Protein AF-A0A9W6KLL6-F1 (afdb_monomer)

Radius of gyration: 27.51 Å; Cα contacts (8 Å, |Δi|>4): 332; chains: 1; bounding box: 85×94×68 Å

Organism: NCBI:txid53360

Sequence (287 aa):
MHHRSDAAWLVPALPARWGAPASRAAEPAPALPRDGRRTVRRHRHPARRHTSTDAPDLYRQVAARDRSTPSTAVHARGRRAATATGVADAHIERQHIMSTAFDDRPEHAPGGVDAAPPIPLWLADRPVVAGLAVPWITGRGLDGRHLFGALDPHRRLQAITEHRCQICGRPLDWRSILLLRLRDLPRRGTAEPALDPVCAAYTAAACPMIAGRMARHRSSPASLGHGISSIVDQPARLGAPAEPWFAVWLDDYTTTTDDTGGLIASYAHLRPRRIRPITWRLPPHFG

Structure (mmCIF, N/CA/C/O backbone):
data_AF-A0A9W6KLL6-F1
#
_entry.id   AF-A0A9W6KLL6-F1
#
loop_
_atom_site.group_PDB
_atom_site.id
_atom_site.type_symbol
_atom_site.label_atom_id
_atom_site.label_alt_id
_atom_site.label_comp_id
_atom_site.label_asym_id
_atom_site.label_entity_id
_atom_site.label_seq_id
_atom_site.pdbx_PDB_ins_code
_atom_site.Cartn_x
_atom_site.Cartn_y
_atom_site.Cartn_z
_atom_site.occupancy
_atom_site.B_iso_or_equiv
_atom_site.auth_seq_id
_atom_site.auth_comp_id
_atom_site.auth_asym_id
_atom_site.auth_atom_id
_atom_site.pdbx_PDB_model_num
ATOM 1 N N . MET A 1 1 ? 45.156 -23.002 -10.554 1.00 42.50 1 MET A N 1
ATOM 2 C CA . MET A 1 1 ? 44.292 -23.682 -9.564 1.00 42.50 1 MET A CA 1
ATOM 3 C C . MET A 1 1 ? 43.065 -22.814 -9.330 1.00 42.50 1 MET A C 1
ATOM 5 O O . MET A 1 1 ? 43.140 -21.843 -8.593 1.00 42.50 1 MET A O 1
ATOM 9 N N . HIS A 1 2 ? 41.975 -23.091 -10.048 1.00 33.62 2 HIS A N 1
ATOM 10 C CA . HIS A 1 2 ? 40.701 -22.386 -9.902 1.00 33.62 2 HIS A CA 1
ATOM 11 C C . HIS A 1 2 ? 39.791 -23.202 -8.985 1.00 33.62 2 HIS A C 1
ATOM 13 O O . HIS A 1 2 ? 39.340 -24.275 -9.375 1.00 33.62 2 HIS A O 1
ATOM 19 N N . HIS A 1 3 ? 39.519 -22.700 -7.782 1.00 34.44 3 HIS A N 1
ATOM 20 C CA . HIS A 1 3 ? 38.463 -23.245 -6.935 1.00 34.44 3 HIS A CA 1
ATOM 21 C C . HIS A 1 3 ? 37.133 -22.592 -7.321 1.00 34.44 3 HIS A C 1
ATOM 23 O O . HIS A 1 3 ? 36.883 -21.431 -7.006 1.00 34.44 3 HIS A O 1
ATOM 29 N N . ARG A 1 4 ? 36.294 -23.346 -8.040 1.00 36.50 4 ARG A N 1
ATOM 30 C CA . ARG A 1 4 ? 34.848 -23.110 -8.100 1.00 36.50 4 ARG A CA 1
ATOM 31 C C . ARG A 1 4 ? 34.235 -23.709 -6.838 1.00 36.50 4 ARG A C 1
ATOM 33 O O . ARG A 1 4 ? 34.422 -24.895 -6.582 1.00 36.50 4 ARG A O 1
ATOM 40 N N . SER A 1 5 ? 33.513 -22.894 -6.081 1.00 37.66 5 SER A N 1
ATOM 41 C CA . SER A 1 5 ? 32.679 -23.348 -4.971 1.00 37.66 5 SER A CA 1
ATOM 42 C C . SER A 1 5 ? 31.220 -23.186 -5.379 1.00 37.66 5 SER A C 1
ATOM 44 O O . SER A 1 5 ? 30.688 -22.077 -5.361 1.00 37.66 5 SER A O 1
ATOM 46 N N . ASP A 1 6 ? 30.595 -24.295 -5.767 1.00 35.00 6 ASP A N 1
ATOM 47 C CA . ASP A 1 6 ? 29.151 -24.397 -5.961 1.00 35.00 6 ASP A CA 1
ATOM 48 C C . ASP A 1 6 ? 28.477 -24.490 -4.586 1.00 35.00 6 ASP A C 1
ATOM 50 O O . ASP A 1 6 ? 28.497 -25.531 -3.930 1.00 35.00 6 ASP A O 1
ATOM 54 N N . ALA A 1 7 ? 27.891 -23.385 -4.124 1.00 32.78 7 ALA A N 1
ATOM 55 C CA . ALA A 1 7 ? 27.028 -23.368 -2.948 1.00 32.78 7 ALA A CA 1
ATOM 56 C C . ALA A 1 7 ? 25.563 -23.333 -3.402 1.00 32.78 7 ALA A C 1
ATOM 58 O O . ALA A 1 7 ? 25.005 -22.276 -3.706 1.00 32.78 7 ALA A O 1
ATOM 59 N N . ALA A 1 8 ? 24.943 -24.512 -3.460 1.00 33.38 8 ALA A N 1
ATOM 60 C CA . ALA A 1 8 ? 23.504 -24.665 -3.615 1.00 33.38 8 ALA A CA 1
ATOM 61 C C . ALA A 1 8 ? 22.799 -24.173 -2.338 1.00 33.38 8 ALA A C 1
ATOM 63 O O . ALA A 1 8 ? 22.862 -24.812 -1.288 1.00 33.38 8 ALA A O 1
ATOM 64 N N . TRP A 1 9 ? 22.126 -23.024 -2.417 1.00 30.33 9 TRP A N 1
ATOM 65 C CA . TRP A 1 9 ? 21.329 -22.492 -1.313 1.00 30.33 9 TRP A CA 1
ATOM 66 C C . TRP A 1 9 ? 19.913 -23.070 -1.353 1.00 30.33 9 TRP A C 1
ATOM 68 O O . TRP A 1 9 ? 19.090 -22.703 -2.190 1.00 30.33 9 TRP A O 1
ATOM 78 N N . LEU A 1 10 ? 19.631 -23.966 -0.407 1.00 28.72 10 LEU A N 1
ATOM 79 C CA . LEU A 1 10 ? 18.283 -24.402 -0.052 1.00 28.72 10 LEU A CA 1
ATOM 80 C C . LEU A 1 10 ? 17.477 -23.200 0.465 1.00 28.72 10 LEU A C 1
ATOM 82 O O . LEU A 1 10 ? 17.769 -22.640 1.522 1.00 28.72 10 LEU A O 1
ATOM 86 N N . VAL A 1 11 ? 16.440 -22.811 -0.274 1.00 32.34 11 VAL A N 1
ATOM 87 C CA . VAL A 1 11 ? 15.400 -21.896 0.211 1.00 32.34 11 VAL A CA 1
ATOM 88 C C . VAL A 1 11 ? 14.597 -22.634 1.290 1.00 32.34 11 VAL A C 1
ATOM 90 O O . VAL A 1 11 ? 14.071 -23.711 1.000 1.00 32.34 11 VAL A O 1
ATOM 93 N N . PRO A 1 12 ? 14.454 -22.113 2.523 1.00 32.41 12 PRO A N 1
ATOM 94 C CA . PRO A 1 12 ? 13.594 -22.755 3.503 1.00 32.41 12 PRO A CA 1
ATOM 95 C C . PRO A 1 12 ? 12.139 -22.625 3.047 1.00 32.41 12 PRO A C 1
ATOM 97 O O . PRO A 1 12 ? 11.597 -21.522 2.929 1.00 32.41 12 PRO A O 1
ATOM 100 N N . ALA A 1 13 ? 11.506 -23.770 2.791 1.00 32.41 13 ALA A N 1
ATOM 101 C CA . ALA A 1 13 ? 10.074 -23.866 2.575 1.00 32.41 13 ALA A CA 1
ATOM 102 C C . ALA A 1 13 ? 9.330 -23.226 3.758 1.00 32.41 13 ALA A C 1
ATOM 104 O O . ALA A 1 13 ? 9.601 -23.513 4.927 1.00 32.41 13 ALA A O 1
ATOM 105 N N . LEU A 1 14 ? 8.376 -22.345 3.453 1.00 38.16 14 LEU A N 1
ATOM 106 C CA . LEU A 1 14 ? 7.407 -21.855 4.429 1.00 38.16 14 LEU A CA 1
ATOM 107 C C . LEU A 1 14 ? 6.706 -23.061 5.081 1.00 38.16 14 LEU A C 1
ATOM 109 O O . LEU A 1 14 ? 6.276 -23.959 4.353 1.00 38.16 14 LEU A O 1
ATOM 113 N N . PRO A 1 15 ? 6.527 -23.105 6.414 1.00 34.81 15 PRO A N 1
ATOM 114 C CA . PRO A 1 15 ? 5.754 -24.173 7.023 1.00 34.81 15 PRO A CA 1
ATOM 115 C C . PRO A 1 15 ? 4.290 -24.056 6.583 1.00 34.81 15 PRO A C 1
ATOM 117 O O . PRO A 1 15 ? 3.545 -23.180 7.027 1.00 34.81 15 PRO A O 1
ATOM 120 N N . ALA A 1 16 ? 3.877 -24.971 5.710 1.00 44.00 16 ALA A N 1
ATOM 121 C CA . ALA A 1 16 ? 2.486 -25.255 5.414 1.00 44.00 16 ALA A CA 1
ATOM 122 C C . ALA A 1 16 ? 1.845 -25.919 6.641 1.00 44.00 16 ALA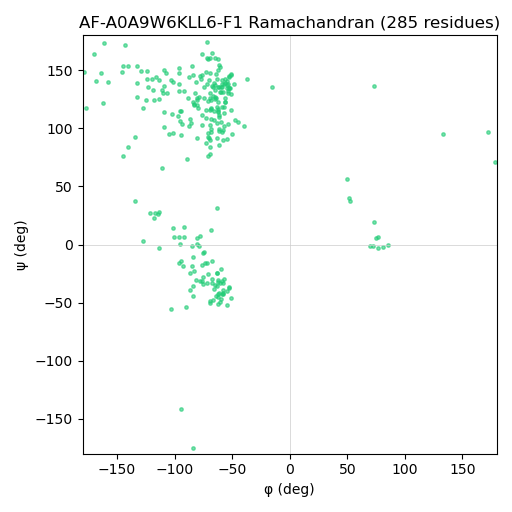 A C 1
ATOM 124 O O . ALA A 1 16 ? 1.876 -27.136 6.781 1.00 44.00 16 ALA A O 1
ATOM 125 N N . ARG A 1 17 ? 1.277 -25.126 7.556 1.00 34.12 17 ARG A N 1
ATOM 126 C CA . ARG A 1 17 ? 0.320 -25.615 8.563 1.00 34.12 17 ARG A CA 1
ATOM 127 C C . ARG A 1 17 ? -0.750 -24.567 8.857 1.00 34.12 17 ARG A C 1
ATOM 129 O O . ARG A 1 17 ? -0.750 -23.929 9.902 1.00 34.12 17 ARG A O 1
ATOM 136 N N . TRP A 1 18 ? -1.700 -24.436 7.937 1.00 38.94 18 TRP A N 1
ATOM 137 C CA . TRP A 1 18 ? -3.091 -24.214 8.325 1.00 38.94 18 TRP A CA 1
ATOM 138 C C . TRP A 1 18 ? -3.729 -25.599 8.353 1.00 38.94 18 TRP A C 1
ATOM 140 O O . TRP A 1 18 ? -4.080 -26.149 7.314 1.00 38.94 18 TRP A O 1
ATOM 150 N N . GLY A 1 19 ? -3.743 -26.217 9.534 1.00 33.78 19 GLY A N 1
ATOM 151 C CA . GLY A 1 19 ? -4.408 -27.498 9.725 1.00 33.78 19 GLY A CA 1
ATOM 152 C C . GLY A 1 19 ? -5.898 -27.336 9.457 1.00 33.78 19 GLY A C 1
ATOM 153 O O . GLY A 1 19 ? -6.554 -26.510 10.092 1.00 33.78 19 GLY A O 1
ATOM 154 N N . ALA A 1 20 ? -6.421 -28.123 8.520 1.00 39.94 20 ALA A N 1
ATOM 155 C CA . ALA A 1 20 ? -7.843 -28.412 8.474 1.00 39.94 20 ALA A CA 1
ATOM 156 C C . ALA A 1 20 ? -8.260 -29.020 9.830 1.00 39.94 20 ALA A C 1
ATOM 158 O O . ALA A 1 20 ? -7.499 -29.818 10.389 1.00 39.94 20 ALA A O 1
ATOM 159 N N . PRO A 1 21 ? -9.424 -28.657 10.395 1.00 45.59 21 PRO A N 1
ATOM 160 C CA . PRO A 1 21 ? -9.926 -29.342 11.576 1.00 45.59 21 PRO A CA 1
ATOM 161 C C . PRO A 1 21 ? -10.148 -30.819 11.239 1.00 45.59 21 PRO A C 1
ATOM 163 O O . PRO A 1 21 ? -10.748 -31.151 10.218 1.00 45.59 21 PRO A O 1
ATOM 166 N N . ALA A 1 22 ? -9.636 -31.698 12.100 1.00 38.78 22 ALA A N 1
ATOM 167 C CA . ALA A 1 22 ? -9.854 -33.130 12.010 1.00 38.78 22 ALA A CA 1
ATOM 168 C C . ALA A 1 22 ? -11.360 -33.430 12.002 1.00 38.78 22 ALA A C 1
ATOM 170 O O . ALA A 1 22 ? -12.094 -33.010 12.900 1.00 38.78 22 ALA A O 1
ATOM 171 N N . SER A 1 23 ? -11.801 -34.175 10.993 1.00 44.00 23 SER A N 1
ATOM 172 C CA . SER A 1 23 ? -13.132 -34.765 10.918 1.00 44.00 23 SER A CA 1
ATOM 173 C C . SER A 1 23 ? -13.303 -35.732 12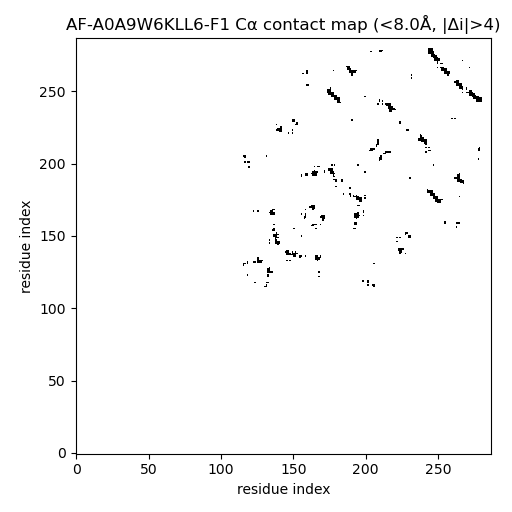.091 1.00 44.00 23 SER A C 1
ATOM 175 O O . SER A 1 23 ? -12.807 -36.856 12.056 1.00 44.00 23 SER A O 1
ATOM 177 N N . ARG A 1 24 ? -13.976 -35.299 13.163 1.00 46.69 24 ARG A N 1
ATOM 178 C CA . ARG A 1 24 ? -14.503 -36.231 14.164 1.00 46.69 24 ARG A CA 1
ATOM 179 C C . ARG A 1 24 ? -15.646 -37.007 13.521 1.00 46.69 24 ARG A C 1
ATOM 181 O O . ARG A 1 24 ? -16.576 -36.404 12.988 1.00 46.69 24 ARG A O 1
ATOM 188 N N . ALA A 1 25 ? -15.550 -38.332 13.574 1.00 44.59 25 ALA A N 1
ATOM 189 C CA . ALA A 1 25 ? -16.667 -39.221 13.306 1.00 44.59 25 ALA A CA 1
ATOM 190 C C . ALA A 1 25 ? -17.860 -38.806 14.179 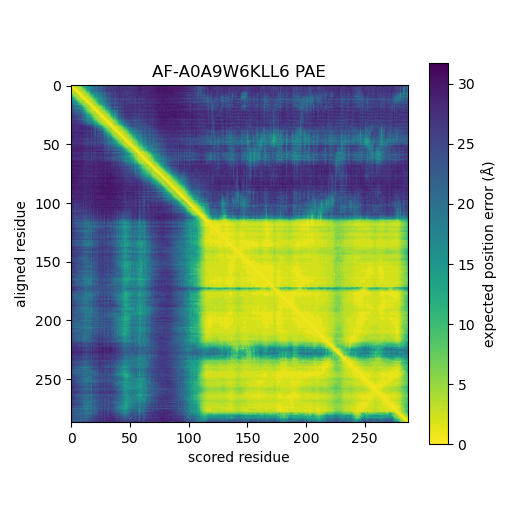1.00 44.59 25 ALA A C 1
ATOM 192 O O . ALA A 1 25 ? -17.698 -38.498 15.361 1.00 44.59 25 ALA A O 1
ATOM 193 N N . ALA A 1 26 ? -19.035 -38.744 13.559 1.00 44.00 26 ALA A N 1
ATOM 194 C CA . ALA A 1 26 ? -20.280 -38.400 14.216 1.00 44.00 26 ALA A CA 1
ATOM 195 C C . ALA A 1 26 ? -20.647 -39.487 15.237 1.00 44.00 26 ALA A C 1
ATOM 197 O O . ALA A 1 26 ? -20.941 -40.621 14.862 1.00 44.00 26 ALA A O 1
ATOM 198 N N . GLU A 1 27 ? -20.648 -39.130 16.520 1.00 54.62 27 GLU A N 1
ATOM 199 C CA . GLU A 1 27 ? -21.441 -39.847 17.516 1.00 54.62 27 GLU A CA 1
ATOM 200 C C . GLU A 1 27 ? -22.935 -39.647 17.203 1.00 54.62 27 GLU A C 1
ATOM 202 O O . GLU A 1 27 ? -23.342 -38.533 16.843 1.00 54.62 27 GLU A O 1
ATOM 207 N N . PRO A 1 28 ? -23.773 -40.691 17.326 1.00 55.03 28 PRO A N 1
ATOM 208 C CA . PRO A 1 28 ? -25.213 -40.545 17.185 1.00 55.03 28 PRO A CA 1
ATOM 209 C C . PRO A 1 28 ? -25.758 -39.642 18.298 1.00 55.03 28 PRO A C 1
ATOM 211 O O . PRO A 1 28 ? -25.527 -39.865 19.486 1.00 55.03 28 PRO A O 1
ATOM 214 N N . ALA A 1 29 ? -26.477 -38.597 17.891 1.00 48.59 29 ALA A N 1
ATOM 215 C CA . ALA A 1 29 ? -27.054 -37.609 18.790 1.00 48.59 29 ALA A CA 1
ATOM 216 C C . ALA A 1 29 ? -28.085 -38.243 19.747 1.00 48.59 29 ALA A C 1
ATOM 218 O O . ALA A 1 29 ? -28.954 -38.991 19.287 1.00 48.59 29 ALA A O 1
ATOM 219 N N . PRO A 1 30 ? -28.071 -37.909 21.051 1.00 57.50 30 PRO A N 1
ATOM 220 C CA . PRO A 1 30 ? -29.184 -38.230 21.931 1.00 57.50 30 PRO A CA 1
ATOM 221 C C . PRO A 1 30 ? -30.418 -37.419 21.517 1.00 57.50 30 PRO A C 1
ATOM 223 O O . PRO A 1 30 ? -30.335 -36.221 21.230 1.00 57.50 30 PRO A O 1
ATOM 226 N N . ALA A 1 31 ? -31.571 -38.088 21.478 1.00 55.03 31 ALA A N 1
ATOM 227 C CA . ALA A 1 31 ? -32.854 -37.481 21.158 1.00 55.03 31 ALA A CA 1
ATOM 228 C C . ALA A 1 31 ? -33.156 -36.315 22.115 1.00 55.03 31 ALA A C 1
ATOM 230 O O . ALA A 1 31 ? -33.269 -36.504 23.327 1.00 55.03 31 ALA A O 1
ATOM 231 N N . LEU A 1 32 ? -33.282 -35.105 21.563 1.00 52.69 32 LEU A N 1
ATOM 232 C CA . LEU A 1 32 ? -33.697 -33.924 22.314 1.00 52.69 32 LEU A CA 1
ATOM 233 C C . LEU A 1 32 ? -35.230 -33.841 22.403 1.00 52.69 32 LEU A C 1
ATOM 235 O O . LEU A 1 32 ? -35.920 -34.178 21.434 1.00 52.69 32 LEU A O 1
ATOM 239 N N . PRO A 1 33 ? -35.775 -33.338 23.526 1.00 52.81 33 PRO A N 1
ATOM 240 C CA . PRO A 1 33 ? -37.201 -33.105 23.672 1.00 52.81 33 PRO A CA 1
ATOM 241 C C . PRO A 1 33 ? -37.665 -31.979 22.744 1.00 52.81 33 PRO A C 1
ATOM 243 O O . PRO A 1 33 ? -37.046 -30.917 22.651 1.00 52.81 33 PRO A O 1
ATOM 246 N N . ARG A 1 34 ? -38.804 -32.208 22.087 1.00 56.41 34 ARG A N 1
ATOM 247 C CA . ARG A 1 34 ? -39.606 -31.161 21.453 1.00 56.41 34 ARG A CA 1
ATOM 248 C C . ARG A 1 34 ? -40.271 -30.333 22.548 1.00 56.41 34 ARG A C 1
ATOM 250 O O . ARG A 1 34 ? -41.312 -30.747 23.030 1.00 56.41 34 ARG A O 1
ATOM 257 N N . ASP A 1 35 ? -39.676 -29.211 22.931 1.00 57.03 35 ASP A N 1
ATOM 258 C CA . ASP A 1 35 ? -40.361 -27.914 23.021 1.00 57.03 35 ASP A CA 1
ATOM 259 C C . ASP A 1 35 ? -39.375 -26.823 23.460 1.00 57.03 35 ASP A C 1
ATOM 261 O O . ASP A 1 35 ? -38.448 -27.078 24.227 1.00 57.03 35 ASP A O 1
ATOM 265 N N . GLY A 1 36 ? -39.585 -25.592 22.996 1.00 42.28 36 GLY A N 1
ATOM 266 C CA . GLY A 1 36 ? -38.856 -24.427 23.502 1.00 42.28 36 GLY A CA 1
ATOM 267 C C . GLY A 1 36 ? -38.298 -23.516 22.417 1.00 42.28 36 GLY A C 1
ATOM 268 O O . GLY A 1 36 ? -37.182 -23.688 21.924 1.00 42.28 36 GLY A O 1
ATOM 269 N N . ARG A 1 37 ? -39.072 -22.474 22.097 1.00 54.84 37 ARG A N 1
ATOM 270 C CA . ARG A 1 37 ? -38.664 -21.299 21.315 1.00 54.84 37 ARG A CA 1
ATOM 271 C C . ARG A 1 37 ? -37.297 -20.774 21.773 1.00 54.84 37 ARG A C 1
ATOM 273 O O . ARG A 1 37 ? -37.186 -20.097 22.792 1.00 54.84 37 ARG A O 1
ATOM 280 N N . ARG A 1 38 ? -36.257 -21.020 20.975 1.00 42.06 38 ARG A N 1
ATOM 281 C CA . ARG A 1 38 ? -34.934 -20.412 21.152 1.00 42.06 38 ARG A CA 1
ATOM 282 C C . ARG A 1 38 ? -34.901 -19.080 20.408 1.00 42.06 38 ARG A C 1
ATOM 284 O O . ARG A 1 38 ? -34.758 -19.030 19.190 1.00 42.06 38 ARG A O 1
ATOM 291 N N . THR A 1 39 ? -35.032 -17.982 21.144 1.00 48.31 39 THR A N 1
ATOM 292 C CA . THR A 1 39 ? -34.729 -16.641 20.638 1.00 48.31 39 THR A CA 1
ATOM 293 C C . THR A 1 39 ? -33.254 -16.580 20.244 1.00 48.31 39 THR A C 1
ATOM 295 O O . THR A 1 39 ? -32.371 -16.629 21.102 1.00 48.31 39 THR A O 1
ATOM 298 N N . VAL A 1 40 ? -32.976 -16.477 18.944 1.00 40.44 40 VAL A N 1
ATOM 299 C CA . VAL A 1 40 ? -31.630 -16.221 18.421 1.00 40.44 40 VAL A CA 1
ATOM 300 C C . VAL A 1 40 ? -31.241 -14.796 18.810 1.00 40.44 40 VAL A C 1
ATOM 302 O O . VAL A 1 40 ? -31.609 -13.820 18.156 1.00 40.44 40 VAL A O 1
ATOM 305 N N . ARG A 1 41 ? -30.498 -14.667 19.911 1.00 42.75 41 ARG A N 1
ATOM 306 C CA . ARG A 1 41 ? -29.867 -13.413 20.321 1.00 42.75 41 ARG A CA 1
ATOM 307 C C . ARG A 1 41 ? -28.722 -13.143 19.341 1.00 42.75 41 ARG A C 1
ATOM 309 O O . ARG A 1 41 ? -27.613 -13.639 19.508 1.00 42.75 41 ARG A O 1
ATOM 316 N N . ARG A 1 42 ? -29.003 -12.391 18.271 1.00 38.06 42 ARG A N 1
ATOM 317 C CA . ARG A 1 42 ? -27.958 -11.815 17.416 1.00 38.06 42 ARG A CA 1
ATOM 318 C C . ARG A 1 42 ? -27.067 -10.958 18.313 1.00 38.06 42 ARG A C 1
ATOM 320 O O . ARG A 1 42 ? -27.523 -9.935 18.824 1.00 38.06 42 ARG A O 1
ATOM 327 N N . HIS A 1 43 ? -25.817 -11.367 18.507 1.00 32.72 43 HIS A N 1
ATOM 328 C CA . HIS A 1 43 ? -24.791 -10.495 19.063 1.00 32.72 43 HIS A CA 1
ATOM 329 C C . HIS A 1 43 ? -24.586 -9.341 18.075 1.00 32.72 43 HIS A C 1
ATOM 331 O O . HIS A 1 43 ? -23.828 -9.442 17.115 1.00 32.72 43 HIS A O 1
ATOM 337 N N . ARG A 1 44 ? -25.329 -8.245 18.274 1.00 36.72 44 ARG A N 1
ATOM 338 C CA . ARG A 1 44 ? -24.986 -6.945 17.703 1.00 36.72 44 ARG A CA 1
ATOM 339 C C . ARG A 1 44 ? -23.625 -6.585 18.286 1.00 36.72 44 ARG A C 1
ATOM 341 O O . ARG A 1 44 ? -23.525 -6.325 19.483 1.00 36.72 44 ARG A O 1
ATOM 348 N N . HIS A 1 45 ? -22.587 -6.604 17.453 1.00 40.47 45 HIS A N 1
ATOM 349 C CA . HIS A 1 45 ? -21.348 -5.918 17.790 1.00 40.47 45 HIS A CA 1
ATOM 350 C C . HIS A 1 45 ? -21.706 -4.466 18.134 1.00 40.47 45 HIS A C 1
ATOM 352 O O . HIS A 1 45 ? -22.490 -3.857 17.397 1.00 40.47 45 HIS A O 1
ATOM 358 N N . PRO A 1 46 ? -21.204 -3.914 19.252 1.00 38.31 46 PRO A N 1
ATOM 359 C CA . PRO A 1 46 ? -21.418 -2.512 19.545 1.00 38.31 46 PRO A CA 1
ATOM 360 C C . PRO A 1 46 ? -20.829 -1.725 18.380 1.00 38.31 46 PRO A C 1
ATOM 362 O O . PRO A 1 46 ? -19.639 -1.845 18.088 1.00 38.31 46 PRO A O 1
ATOM 365 N N . ALA A 1 47 ? -21.679 -0.967 17.687 1.00 38.75 47 ALA A N 1
ATOM 366 C CA . ALA A 1 47 ? -21.235 0.042 16.748 1.00 38.75 47 ALA A CA 1
ATOM 367 C C . ALA A 1 47 ? -20.265 0.944 17.516 1.00 38.75 47 ALA A C 1
ATOM 369 O O . ALA A 1 47 ? -20.685 1.726 18.374 1.00 38.75 47 ALA A O 1
ATOM 370 N N . ARG A 1 48 ? -18.959 0.777 17.281 1.00 47.06 48 ARG A N 1
ATOM 371 C CA . ARG A 1 48 ? -17.972 1.738 17.752 1.00 47.06 48 ARG A CA 1
ATOM 372 C C . ARG A 1 48 ? -18.315 3.028 17.031 1.00 47.06 48 ARG A C 1
ATOM 374 O O . ARG A 1 48 ? -18.111 3.152 15.828 1.00 47.06 48 ARG A O 1
ATOM 381 N N . ARG A 1 49 ? -18.916 3.961 17.769 1.00 37.66 49 ARG A N 1
ATOM 382 C CA . ARG A 1 49 ? -19.002 5.354 17.355 1.00 37.66 49 ARG A CA 1
ATOM 383 C C . ARG A 1 49 ? -17.559 5.820 17.262 1.00 37.66 49 ARG A C 1
ATOM 385 O O . ARG A 1 49 ? -16.942 6.120 18.279 1.00 37.66 49 ARG A O 1
ATOM 392 N N . HIS A 1 50 ? -17.010 5.807 16.055 1.00 42.31 50 HIS A N 1
ATOM 393 C CA . HIS A 1 50 ? -15.892 6.671 15.747 1.00 42.31 50 HIS A CA 1
ATOM 394 C C . HIS A 1 50 ? -16.430 8.078 15.982 1.00 42.31 50 HIS A C 1
ATOM 396 O O . HIS A 1 50 ? -17.295 8.554 15.247 1.00 42.31 50 HIS A O 1
ATOM 402 N N . THR A 1 51 ? -16.021 8.694 17.087 1.00 36.72 51 THR A N 1
ATOM 403 C CA . THR A 1 51 ? -16.088 10.141 17.213 1.00 36.72 51 THR A CA 1
ATOM 404 C C . THR A 1 51 ? -15.237 10.661 16.069 1.00 36.72 51 THR A C 1
ATOM 406 O O . THR A 1 51 ? -14.012 10.619 16.133 1.00 36.72 51 THR A O 1
ATOM 409 N N . SER A 1 52 ? -15.911 11.013 14.978 1.00 37.59 52 SER A N 1
ATOM 410 C CA . SER A 1 52 ? -15.393 11.867 13.926 1.00 37.59 52 SER A CA 1
ATOM 411 C C . SER A 1 52 ? -14.935 13.144 14.615 1.00 37.59 52 SER A C 1
ATOM 413 O O . SER A 1 52 ? -15.736 14.043 14.846 1.00 37.59 52 SER A O 1
ATOM 415 N N . THR A 1 53 ? -13.675 13.190 15.030 1.00 39.25 53 THR A N 1
ATOM 416 C CA . THR A 1 53 ? -12.981 14.450 15.241 1.00 39.25 53 THR A CA 1
ATOM 417 C C . THR A 1 53 ? -13.072 15.178 13.913 1.00 39.25 53 THR A C 1
ATOM 419 O O . THR A 1 53 ? -12.701 14.597 12.893 1.00 39.25 53 THR A O 1
ATOM 422 N N . ASP A 1 54 ? -13.642 16.381 13.932 1.00 37.81 54 ASP A N 1
ATOM 423 C CA . ASP A 1 54 ? -13.816 17.253 12.777 1.00 37.81 54 ASP A CA 1
ATOM 424 C C . ASP A 1 54 ? -12.584 17.199 11.871 1.00 37.81 54 ASP A C 1
ATOM 426 O O . ASP A 1 54 ? -11.536 17.777 12.164 1.00 37.81 54 ASP A O 1
ATOM 430 N N . ALA A 1 55 ? -12.701 16.454 10.772 1.00 35.50 55 ALA A N 1
ATOM 431 C CA . ALA A 1 55 ? -11.760 16.561 9.681 1.00 35.50 55 ALA A CA 1
ATOM 432 C C . ALA A 1 55 ? -12.030 17.938 9.064 1.00 35.50 55 ALA A C 1
ATOM 434 O O . ALA A 1 55 ? -13.149 18.165 8.593 1.00 35.50 55 ALA A O 1
ATOM 435 N N . PRO A 1 56 ? -11.075 18.883 9.099 1.00 40.03 56 PRO A N 1
ATOM 436 C CA . PRO A 1 56 ? -11.301 20.193 8.518 1.00 40.03 56 PRO A CA 1
ATOM 437 C C . PRO A 1 56 ? -11.675 20.033 7.041 1.00 40.03 56 PRO A C 1
ATOM 439 O O . PRO A 1 56 ? -11.071 19.239 6.316 1.00 40.03 56 PRO A O 1
ATOM 442 N N . ASP A 1 57 ? -12.668 20.816 6.615 1.00 44.00 57 ASP A N 1
ATOM 443 C CA . ASP A 1 57 ? -13.279 20.922 5.278 1.00 44.00 57 ASP A CA 1
ATOM 444 C C . ASP A 1 57 ? -12.288 21.423 4.191 1.00 44.00 57 ASP A C 1
ATOM 446 O O . ASP A 1 57 ? -12.634 22.125 3.241 1.00 44.00 57 ASP A O 1
ATOM 450 N N . LEU A 1 58 ? -11.003 21.090 4.335 1.00 41.22 58 LEU A N 1
ATOM 451 C CA . LEU A 1 58 ? -9.898 21.518 3.483 1.00 41.22 58 LEU A CA 1
ATOM 452 C C . LEU A 1 58 ? -9.944 20.855 2.103 1.00 41.22 58 LEU A C 1
ATOM 454 O O . LEU A 1 58 ? -9.459 21.438 1.137 1.00 41.22 58 LEU A O 1
ATOM 458 N N . TYR A 1 59 ? -10.563 19.678 1.960 1.00 39.22 59 TYR A N 1
ATOM 459 C CA . TYR A 1 59 ? -10.537 18.955 0.683 1.00 39.22 59 TYR A CA 1
ATOM 460 C C . TYR A 1 59 ? -11.645 19.363 -0.300 1.00 39.22 59 TYR A C 1
ATOM 462 O O . TYR A 1 59 ? -11.446 19.279 -1.512 1.00 39.22 59 TYR A O 1
ATOM 470 N N . ARG A 1 60 ? -12.776 19.905 0.178 1.00 43.16 60 ARG A N 1
ATOM 471 C CA . ARG A 1 60 ? -13.790 20.510 -0.708 1.00 43.16 60 ARG A CA 1
ATOM 472 C C . ARG A 1 60 ? -13.269 21.784 -1.381 1.00 43.16 60 ARG A C 1
ATOM 474 O O . ARG A 1 60 ? -13.648 22.076 -2.512 1.00 43.16 60 ARG A O 1
ATOM 481 N N . GLN A 1 61 ? -12.357 22.508 -0.726 1.00 40.44 61 GLN A N 1
ATOM 482 C CA . GLN A 1 61 ? -11.771 23.744 -1.257 1.00 40.44 61 GLN A CA 1
ATOM 483 C C . GLN A 1 61 ? -10.735 23.512 -2.367 1.00 40.44 61 GLN A C 1
ATOM 485 O O . GLN A 1 61 ? -10.603 24.361 -3.247 1.00 40.44 61 GLN A O 1
ATOM 490 N N . VAL A 1 62 ? -10.041 22.368 -2.388 1.00 42.44 62 VAL A N 1
ATOM 491 C CA . VAL A 1 62 ? -9.069 22.064 -3.457 1.00 42.44 62 VAL A CA 1
ATOM 492 C C . VAL A 1 62 ? -9.778 21.753 -4.781 1.00 42.44 62 VAL A C 1
ATOM 494 O O . VAL A 1 62 ? -9.304 22.168 -5.831 1.00 42.44 62 VAL A O 1
ATOM 497 N N . ALA A 1 63 ? -10.964 21.135 -4.745 1.00 41.12 63 ALA A N 1
ATOM 498 C CA . ALA A 1 63 ? -11.775 20.903 -5.946 1.00 41.12 63 ALA A CA 1
ATOM 499 C C . ALA A 1 63 ? -12.519 22.162 -6.453 1.00 41.12 63 ALA A C 1
ATOM 501 O O . ALA A 1 63 ? -12.957 22.195 -7.601 1.00 41.12 63 ALA A O 1
ATOM 502 N N . ALA A 1 64 ? -12.674 23.198 -5.618 1.00 37.34 64 ALA A N 1
ATOM 503 C CA . ALA A 1 64 ? -13.419 24.415 -5.956 1.00 37.34 64 ALA A CA 1
ATOM 504 C C . ALA A 1 64 ? -12.543 25.579 -6.464 1.00 37.34 64 ALA A C 1
ATOM 506 O O . ALA A 1 64 ? -13.070 26.516 -7.060 1.00 37.34 64 ALA A O 1
ATOM 507 N N . ARG A 1 65 ? -11.217 25.539 -6.265 1.00 41.72 65 ARG A N 1
ATOM 508 C CA . ARG A 1 65 ? -10.301 26.631 -6.658 1.00 41.72 65 ARG A CA 1
ATOM 509 C C . ARG A 1 65 ? -9.942 26.684 -8.148 1.00 41.72 65 ARG A C 1
ATOM 511 O O . ARG A 1 65 ? -9.276 27.625 -8.560 1.00 41.72 65 ARG A O 1
ATOM 518 N N . ASP A 1 66 ? -10.445 25.755 -8.958 1.00 41.03 66 ASP A N 1
ATOM 519 C CA . ASP A 1 66 ? -10.170 25.683 -10.402 1.00 41.03 66 ASP A CA 1
ATOM 520 C C . ASP A 1 66 ? -11.200 26.444 -11.275 1.00 41.03 66 ASP A C 1
ATOM 522 O O . ASP A 1 66 ? -11.292 26.235 -12.481 1.00 41.03 66 ASP A O 1
ATOM 526 N N . ARG A 1 67 ? -12.035 27.323 -10.686 1.00 47.44 67 ARG A N 1
ATOM 527 C CA . ARG A 1 67 ? -13.061 28.104 -11.423 1.00 47.44 67 ARG A CA 1
ATOM 528 C C . ARG A 1 67 ? -13.134 29.592 -11.078 1.00 47.44 67 ARG A C 1
ATOM 530 O O . ARG A 1 67 ? -14.218 30.172 -11.060 1.00 47.44 67 ARG A O 1
ATOM 537 N N . SER A 1 68 ? -12.006 30.244 -10.835 1.00 37.41 68 SER A N 1
ATOM 538 C CA . SER A 1 68 ? -12.012 31.697 -10.618 1.00 37.41 68 SER A CA 1
ATOM 539 C C . SER A 1 68 ? -10.824 32.385 -11.280 1.00 37.41 68 SER A C 1
ATOM 541 O O . SER A 1 68 ? -9.822 32.682 -10.641 1.00 37.41 68 SER A O 1
ATOM 543 N N . THR A 1 69 ? -10.971 32.677 -12.573 1.00 46.50 69 THR A N 1
ATOM 544 C CA . THR A 1 69 ? -10.290 33.789 -13.251 1.00 46.50 69 THR A CA 1
ATOM 545 C C . THR A 1 69 ? -11.027 35.098 -12.963 1.00 46.50 69 THR A C 1
ATOM 547 O O . THR A 1 69 ? -12.217 35.185 -13.280 1.00 46.50 69 THR A O 1
ATOM 550 N N . PRO A 1 70 ? -10.363 36.151 -12.460 1.00 44.88 70 PRO A N 1
ATOM 551 C CA . PRO A 1 70 ? -10.873 37.506 -12.568 1.00 44.88 70 PRO A CA 1
ATOM 552 C C . PRO A 1 70 ? -10.492 38.093 -13.931 1.00 44.88 70 PRO A C 1
ATOM 554 O O . PRO A 1 70 ? -9.322 38.190 -14.293 1.00 44.88 70 PRO A O 1
ATOM 557 N N . SER A 1 71 ? -11.524 38.500 -14.661 1.00 44.59 71 SER A N 1
ATOM 558 C CA . SER A 1 71 ? -11.473 39.377 -15.826 1.00 44.59 71 SER A CA 1
ATOM 559 C C . SER A 1 71 ? -10.931 40.754 -15.431 1.00 44.59 71 SER A C 1
ATOM 561 O O . SER A 1 71 ? -11.606 41.495 -14.715 1.00 44.59 71 SER A O 1
ATOM 563 N N . THR A 1 72 ? -9.760 41.140 -15.936 1.00 40.47 72 THR A N 1
ATOM 564 C CA . THR A 1 72 ? -9.319 42.540 -15.964 1.00 40.47 72 THR A CA 1
ATOM 565 C C . THR A 1 72 ? -9.653 43.160 -17.316 1.00 40.47 72 THR A C 1
ATOM 567 O O . THR A 1 72 ? -9.013 42.900 -18.332 1.00 40.47 72 THR A O 1
ATOM 570 N N . ALA A 1 73 ? -10.674 44.017 -17.310 1.00 42.25 73 ALA A N 1
ATOM 571 C CA . ALA A 1 73 ? -10.929 44.976 -18.370 1.00 42.25 73 ALA A CA 1
ATOM 572 C C . ALA A 1 73 ? -10.013 46.195 -18.173 1.00 42.25 73 ALA A C 1
ATOM 574 O O . ALA A 1 73 ? -10.100 46.882 -17.157 1.00 42.25 73 ALA A O 1
ATOM 575 N N . VAL A 1 74 ? -9.167 46.484 -19.162 1.00 46.16 74 VAL A N 1
ATOM 576 C CA . VAL A 1 74 ? -8.532 47.795 -19.347 1.00 46.16 74 VAL A CA 1
ATOM 577 C C . VAL A 1 74 ? -8.810 48.228 -20.782 1.00 46.16 74 VAL A C 1
ATOM 579 O O . VAL A 1 74 ? -8.425 47.559 -21.739 1.00 46.16 74 VAL A O 1
ATOM 582 N N . HIS A 1 75 ? -9.526 49.340 -20.924 1.00 42.12 75 HIS A N 1
ATOM 583 C CA . HIS A 1 75 ? -9.812 49.982 -22.200 1.00 42.12 75 HIS A CA 1
ATOM 584 C C . HIS A 1 75 ? -8.701 50.963 -22.605 1.00 42.12 75 HIS A C 1
ATOM 586 O O . HIS A 1 75 ? -8.254 51.751 -21.778 1.00 42.12 75 HIS A O 1
ATOM 592 N N . ALA A 1 76 ? -8.457 51.003 -23.927 1.00 38.91 76 ALA A N 1
ATOM 593 C CA . ALA A 1 76 ? -7.990 52.136 -24.751 1.00 38.91 76 ALA A CA 1
ATOM 594 C C . ALA A 1 76 ? -6.509 52.558 -24.598 1.00 38.91 76 ALA A C 1
ATOM 596 O O . ALA A 1 76 ? -6.013 52.711 -23.499 1.00 38.91 76 ALA A O 1
ATOM 597 N N . ARG A 1 77 ? -5.720 52.855 -25.642 1.00 40.50 77 ARG A N 1
ATOM 598 C CA . ARG A 1 77 ? -5.919 53.151 -27.078 1.00 40.50 77 ARG A CA 1
ATOM 599 C C . ARG A 1 77 ? -4.546 53.013 -27.760 1.00 40.50 77 ARG A C 1
ATOM 601 O O . ARG A 1 77 ? -3.550 53.434 -27.185 1.00 40.50 77 ARG A O 1
ATOM 608 N N . GLY A 1 78 ? -4.503 52.581 -29.020 1.00 35.09 78 GLY A N 1
ATOM 609 C CA . GLY A 1 78 ? -3.300 52.725 -29.849 1.00 35.09 78 GLY A CA 1
ATOM 610 C C . GLY A 1 78 ? -3.408 52.007 -31.189 1.00 35.09 78 GLY A C 1
ATOM 611 O O . GLY A 1 78 ? -3.192 50.808 -31.267 1.00 35.09 78 GLY A O 1
ATOM 612 N N . ARG A 1 79 ? -3.775 52.742 -32.244 1.00 46.50 79 ARG A N 1
ATOM 613 C CA . ARG A 1 79 ? -3.833 52.248 -33.629 1.00 46.50 79 ARG A CA 1
ATOM 614 C C . ARG A 1 79 ? -2.418 52.011 -34.166 1.00 46.50 79 ARG A C 1
ATOM 616 O O . ARG A 1 79 ? -1.581 52.894 -34.006 1.00 46.50 79 ARG A O 1
ATOM 623 N N . ARG A 1 80 ? -2.229 50.947 -34.952 1.00 41.91 80 ARG A N 1
ATOM 624 C CA . ARG A 1 80 ? -1.680 50.999 -36.323 1.00 41.91 80 ARG A CA 1
ATOM 625 C C . ARG A 1 80 ? -1.873 49.651 -37.020 1.00 41.91 80 ARG A C 1
ATOM 627 O O . ARG A 1 80 ? -1.779 48.599 -36.404 1.00 41.91 80 ARG A O 1
ATOM 634 N N . ALA A 1 81 ? -2.212 49.749 -38.299 1.00 46.47 81 ALA A N 1
ATOM 635 C CA . ALA A 1 81 ? -2.470 48.658 -39.219 1.00 46.47 81 ALA A CA 1
ATOM 636 C C . ALA A 1 81 ? -1.167 48.022 -39.721 1.00 46.47 81 ALA A C 1
ATOM 638 O O . ALA A 1 81 ? -0.213 48.747 -39.992 1.00 46.47 81 ALA A O 1
ATOM 639 N N . ALA A 1 82 ? -1.184 46.705 -39.929 1.00 39.44 82 ALA A N 1
ATOM 640 C CA . ALA A 1 82 ? -0.476 46.042 -41.021 1.00 39.44 82 ALA A CA 1
ATOM 641 C C . ALA A 1 82 ? -1.055 44.632 -41.226 1.00 39.44 82 ALA A C 1
ATOM 643 O O . ALA A 1 82 ? -1.110 43.807 -40.320 1.00 39.44 82 ALA A O 1
ATOM 644 N N . THR A 1 83 ? -1.521 44.422 -42.447 1.00 44.09 83 THR A N 1
ATOM 645 C CA . THR A 1 83 ? -1.844 43.171 -43.134 1.00 44.09 83 THR A CA 1
ATOM 646 C C . THR A 1 83 ? -0.739 42.117 -43.042 1.00 44.09 83 THR A C 1
ATOM 648 O O . THR A 1 83 ? 0.410 42.456 -43.306 1.00 44.09 83 THR A O 1
ATOM 651 N N . ALA A 1 84 ? -1.101 40.848 -42.823 1.00 38.81 84 ALA A N 1
ATOM 652 C CA . ALA A 1 84 ? -0.651 39.716 -43.648 1.00 38.81 84 ALA A CA 1
ATOM 653 C C . ALA A 1 84 ? -1.292 38.393 -43.186 1.00 38.81 84 ALA A C 1
ATOM 655 O O . ALA A 1 84 ? -1.105 37.925 -42.069 1.00 38.81 84 ALA A O 1
ATOM 656 N N . THR A 1 85 ? -2.062 37.828 -44.111 1.00 45.28 85 THR A N 1
ATOM 657 C CA . THR A 1 85 ? -2.282 36.405 -44.400 1.00 45.28 85 THR A CA 1
ATOM 658 C C . THR A 1 85 ? -1.292 35.405 -43.795 1.00 45.28 85 THR A C 1
ATOM 660 O O . THR A 1 85 ? -0.084 35.547 -43.957 1.00 45.28 85 THR A O 1
ATOM 663 N N . GLY A 1 86 ? -1.829 34.317 -43.237 1.00 36.16 86 GLY A N 1
ATOM 664 C CA . GLY A 1 86 ? -1.066 33.125 -42.868 1.00 36.16 86 GLY A CA 1
ATOM 665 C C . GLY A 1 86 ? -1.944 32.058 -42.222 1.00 36.16 86 GLY A C 1
ATOM 666 O O . GLY A 1 86 ? -1.869 31.842 -41.019 1.00 36.16 86 GLY A O 1
ATOM 667 N N . VAL A 1 87 ? -2.809 31.419 -43.015 1.00 46.03 87 VAL A N 1
ATOM 668 C CA . VAL A 1 87 ? -3.454 30.153 -42.641 1.00 46.03 87 VAL A CA 1
ATOM 669 C C . VAL A 1 87 ? -2.367 29.085 -42.730 1.00 46.03 87 VAL A C 1
ATOM 671 O O . VAL A 1 87 ? -1.899 28.786 -43.824 1.00 46.03 87 VAL A O 1
ATOM 674 N N . ALA A 1 88 ? -1.919 28.575 -41.585 1.00 39.28 88 ALA A N 1
ATOM 675 C CA . ALA A 1 88 ? -1.016 27.436 -41.516 1.00 39.28 88 ALA A CA 1
ATOM 676 C C . ALA A 1 88 ? -1.788 26.235 -40.971 1.00 39.28 88 ALA A C 1
ATOM 678 O O . ALA A 1 88 ? -2.240 26.232 -39.824 1.00 39.28 88 ALA A O 1
ATOM 679 N N . ASP A 1 89 ? -1.944 25.245 -41.846 1.00 40.06 89 ASP A N 1
ATOM 680 C CA . ASP A 1 89 ? -2.444 23.908 -41.574 1.00 40.06 89 ASP A CA 1
ATOM 681 C C . ASP A 1 89 ? -1.705 23.270 -40.393 1.00 40.06 89 ASP A C 1
ATOM 683 O O . ASP A 1 89 ? -0.509 22.979 -40.452 1.00 40.06 89 ASP A O 1
ATOM 687 N N . ALA A 1 90 ? -2.439 23.005 -39.313 1.00 41.47 90 ALA A N 1
ATOM 688 C CA . ALA A 1 90 ? -1.973 22.136 -38.247 1.00 41.47 90 ALA A CA 1
ATOM 689 C C . ALA A 1 90 ? -2.189 20.681 -38.682 1.00 41.47 90 ALA A C 1
ATOM 691 O O . ALA A 1 90 ? -3.247 20.087 -38.463 1.00 41.47 90 ALA A O 1
ATOM 692 N N . HIS A 1 91 ? -1.163 20.109 -39.309 1.00 35.28 91 HIS A N 1
ATOM 693 C CA . HIS A 1 91 ? -1.012 18.669 -39.470 1.00 35.28 91 HIS A CA 1
ATOM 694 C C . HIS A 1 91 ? -1.025 18.018 -38.075 1.00 35.28 91 HIS A C 1
ATOM 696 O O . HIS A 1 91 ? -0.044 18.062 -37.335 1.00 35.28 91 HIS A O 1
ATOM 702 N N . ILE A 1 92 ? -2.157 17.421 -37.695 1.00 40.03 92 ILE A N 1
ATOM 703 C CA . ILE A 1 92 ? -2.241 16.515 -36.547 1.00 40.03 92 ILE A CA 1
ATOM 704 C C . ILE A 1 92 ? -1.555 15.216 -36.970 1.00 40.03 92 ILE A C 1
ATOM 706 O O . ILE A 1 92 ? -2.169 14.296 -37.512 1.00 40.03 92 ILE A O 1
ATOM 710 N N . GLU A 1 93 ? -0.245 15.170 -36.767 1.00 32.12 93 GLU A N 1
ATOM 711 C CA . GLU A 1 93 ? 0.550 13.962 -36.904 1.00 32.12 93 GLU A CA 1
ATOM 712 C C . GLU A 1 93 ? 0.179 13.016 -35.755 1.00 32.12 93 GLU A C 1
ATOM 714 O O . GLU A 1 93 ? 0.544 13.211 -34.594 1.00 32.12 93 GLU A O 1
ATOM 719 N N . ARG A 1 94 ? -0.627 11.997 -36.079 1.00 42.84 94 ARG A N 1
ATOM 720 C CA . ARG A 1 94 ? -0.897 10.841 -35.218 1.00 42.84 94 ARG A CA 1
ATOM 721 C C . ARG A 1 94 ? 0.420 10.109 -34.956 1.00 42.84 94 ARG A C 1
ATOM 723 O O . ARG A 1 94 ? 0.739 9.130 -35.625 1.00 42.84 94 ARG A O 1
ATOM 730 N N . GLN A 1 95 ? 1.164 10.551 -33.949 1.00 36.81 95 GLN A N 1
ATOM 731 C CA . GLN A 1 95 ? 2.228 9.747 -33.371 1.00 36.81 95 GLN A CA 1
ATOM 732 C C . GLN A 1 95 ? 1.584 8.558 -32.655 1.00 36.81 95 GLN A C 1
ATOM 734 O O . GLN A 1 95 ? 1.068 8.652 -31.541 1.00 36.81 95 GLN A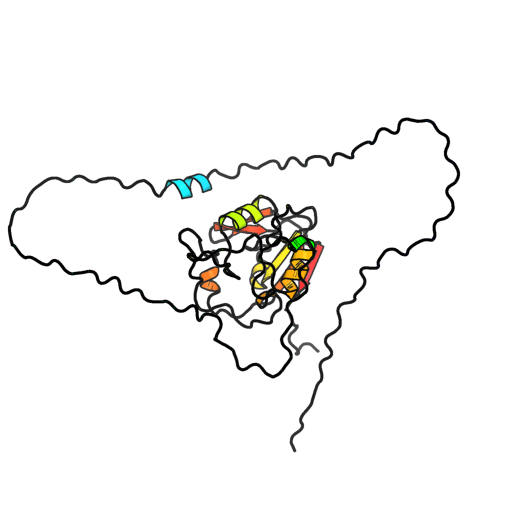 O 1
ATOM 739 N N . HIS A 1 96 ? 1.590 7.420 -33.346 1.00 34.72 96 HIS A N 1
ATOM 740 C CA . HIS A 1 96 ? 1.441 6.104 -32.753 1.00 34.72 96 HIS A CA 1
ATOM 741 C C . HIS A 1 96 ? 2.565 5.913 -31.724 1.00 34.72 96 HIS A C 1
ATOM 743 O O . HIS A 1 96 ? 3.643 5.421 -32.046 1.00 34.72 96 HIS A O 1
ATOM 749 N N . ILE A 1 97 ? 2.317 6.306 -30.473 1.00 40.38 97 ILE A N 1
ATOM 750 C CA . ILE A 1 97 ? 3.148 5.911 -29.336 1.00 40.38 97 ILE A CA 1
ATOM 751 C C . ILE A 1 97 ? 2.887 4.420 -29.125 1.00 40.38 97 ILE A C 1
ATOM 753 O O . ILE A 1 97 ? 1.924 4.010 -28.471 1.00 40.38 97 ILE A O 1
ATOM 757 N N . MET A 1 98 ? 3.718 3.599 -29.767 1.00 28.98 98 MET A N 1
ATOM 758 C CA . MET A 1 98 ? 3.781 2.171 -29.514 1.00 28.98 98 MET A CA 1
ATOM 759 C C . MET A 1 98 ? 4.061 1.953 -28.028 1.00 28.98 98 MET A C 1
ATOM 761 O O . MET A 1 98 ? 5.029 2.446 -27.455 1.00 28.98 98 MET A O 1
ATOM 765 N N . SER A 1 99 ? 3.154 1.213 -27.403 1.00 36.91 99 SER A N 1
ATOM 766 C CA . SER A 1 99 ? 3.257 0.708 -26.043 1.00 36.91 99 SER A CA 1
ATOM 767 C C . SER A 1 99 ? 4.349 -0.367 -25.993 1.00 36.91 99 SER A C 1
ATOM 769 O O . SER A 1 99 ? 4.065 -1.557 -26.006 1.00 36.91 99 SER A O 1
ATOM 771 N N . THR A 1 100 ? 5.611 0.053 -25.971 1.00 35.47 100 THR A N 1
ATOM 772 C CA . THR A 1 100 ? 6.779 -0.800 -25.711 1.00 35.47 100 THR A CA 1
ATOM 773 C C . THR A 1 100 ? 7.367 -0.405 -24.358 1.00 35.47 100 THR A C 1
ATOM 775 O O . THR A 1 100 ? 8.443 0.170 -24.267 1.00 35.47 100 THR A O 1
ATOM 778 N N . ALA A 1 101 ? 6.616 -0.643 -23.280 1.00 40.03 101 ALA A N 1
ATOM 779 C CA . ALA A 1 101 ? 7.077 -0.416 -21.902 1.00 40.03 101 ALA A CA 1
ATOM 780 C C . ALA A 1 101 ? 7.219 -1.732 -21.114 1.00 40.03 101 ALA A C 1
ATOM 782 O O . ALA A 1 101 ? 7.058 -1.751 -19.896 1.00 40.03 101 ALA A O 1
ATOM 783 N N . PHE A 1 102 ? 7.496 -2.832 -21.821 1.00 45.75 102 PHE A N 1
ATOM 784 C CA . PHE A 1 102 ? 7.760 -4.149 -21.233 1.00 45.75 102 PHE A CA 1
ATOM 785 C C . PHE A 1 102 ? 9.068 -4.804 -21.713 1.00 45.75 102 PHE A C 1
ATOM 787 O O . PHE A 1 102 ? 9.352 -5.914 -21.277 1.00 45.75 102 PHE A O 1
ATOM 794 N N . ASP A 1 103 ? 9.874 -4.131 -22.546 1.00 34.91 103 ASP A N 1
ATOM 795 C CA . ASP A 1 103 ? 11.014 -4.761 -23.240 1.00 34.91 103 ASP A CA 1
ATOM 796 C C . ASP A 1 103 ? 12.407 -4.249 -22.837 1.00 34.91 103 ASP A C 1
ATOM 798 O O . ASP A 1 103 ? 13.367 -4.403 -23.580 1.00 34.91 103 ASP A O 1
ATOM 802 N N . ASP A 1 104 ? 12.562 -3.735 -21.616 1.00 38.12 104 ASP A N 1
ATOM 803 C CA . ASP A 1 104 ? 13.884 -3.713 -20.975 1.00 38.12 104 ASP A CA 1
ATOM 804 C C . ASP A 1 104 ? 14.060 -5.022 -20.191 1.00 38.12 104 ASP A C 1
ATOM 806 O O . ASP A 1 104 ? 13.940 -5.061 -18.963 1.00 38.12 104 ASP A O 1
ATOM 810 N N . ARG A 1 105 ? 14.278 -6.138 -20.904 1.00 41.53 105 ARG A N 1
ATOM 811 C CA . ARG A 1 105 ? 14.687 -7.404 -20.276 1.00 41.53 105 ARG A CA 1
ATOM 812 C C . ARG A 1 105 ? 16.172 -7.310 -19.920 1.00 41.53 105 ARG A C 1
ATOM 814 O O . ARG A 1 105 ? 16.997 -7.369 -20.828 1.00 41.53 105 ARG A O 1
ATOM 821 N N . PRO A 1 106 ? 16.557 -7.256 -18.631 1.00 45.75 106 PRO A N 1
ATOM 822 C CA . PRO A 1 106 ? 17.894 -7.691 -18.267 1.00 45.75 106 PRO A CA 1
ATOM 823 C C . PRO A 1 106 ? 18.034 -9.153 -18.701 1.00 45.75 106 PRO A C 1
ATOM 825 O O . PRO A 1 106 ? 17.093 -9.940 -18.557 1.00 45.75 106 PRO A O 1
ATOM 828 N N . GLU A 1 107 ? 19.187 -9.485 -19.265 1.00 41.75 107 GLU A N 1
ATOM 829 C CA . GLU A 1 107 ? 19.605 -10.822 -19.675 1.00 41.75 107 GLU A CA 1
ATOM 830 C C . GLU A 1 107 ? 19.381 -11.801 -18.501 1.00 41.75 107 GLU A C 1
ATOM 832 O O . GLU A 1 107 ? 20.144 -11.853 -17.538 1.00 41.75 107 GLU A O 1
ATOM 837 N N . HIS A 1 108 ? 18.235 -12.490 -18.504 1.00 46.31 108 HIS A N 1
ATOM 838 C CA . HIS A 1 108 ? 17.856 -13.424 -17.448 1.00 46.31 108 HIS A CA 1
ATOM 839 C C . HIS A 1 108 ? 18.611 -14.729 -17.674 1.00 46.31 108 HIS A C 1
ATOM 841 O O . HIS A 1 108 ? 18.505 -15.337 -18.740 1.00 46.31 108 HIS A O 1
ATOM 847 N N . ALA A 1 109 ? 19.313 -15.186 -16.639 1.00 45.56 109 ALA A N 1
ATOM 848 C CA . ALA A 1 109 ? 19.773 -16.562 -16.551 1.00 45.56 109 ALA A CA 1
ATOM 849 C C . ALA A 1 109 ? 18.597 -17.536 -16.806 1.00 45.56 109 ALA A C 1
ATOM 851 O O . ALA A 1 109 ? 17.467 -17.234 -16.409 1.00 45.56 109 ALA A O 1
ATOM 852 N N . PRO A 1 110 ? 18.832 -18.702 -17.437 1.00 46.06 110 PRO A N 1
ATOM 853 C CA . PRO A 1 110 ? 17.811 -19.714 -17.700 1.00 46.06 110 PRO A CA 1
ATOM 854 C C . PRO A 1 110 ? 17.393 -20.407 -16.391 1.00 46.06 110 PRO A C 1
ATOM 856 O O . PRO A 1 110 ? 17.811 -21.517 -16.082 1.00 46.06 110 PRO A O 1
ATOM 859 N N . GLY A 1 111 ? 16.585 -19.720 -15.589 1.00 46.59 111 GLY A N 1
ATOM 860 C CA . GLY A 1 111 ? 15.888 -20.239 -14.416 1.00 46.59 111 GLY A CA 1
ATOM 861 C C . GLY 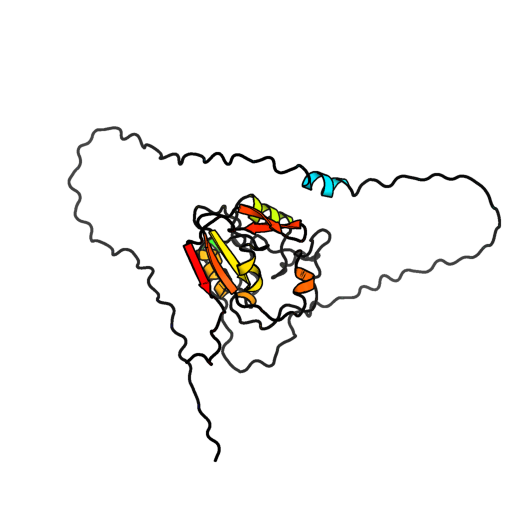A 1 111 ? 14.396 -19.991 -14.608 1.00 46.59 111 GLY A C 1
ATOM 862 O O . GLY A 1 111 ? 14.025 -18.933 -15.106 1.00 46.59 111 GLY A O 1
ATOM 863 N N . GLY A 1 112 ? 13.574 -21.000 -14.310 1.00 55.38 112 GLY A N 1
ATOM 864 C CA . GLY A 1 112 ? 12.161 -21.116 -14.684 1.00 55.38 112 GLY A CA 1
ATOM 865 C C . GLY A 1 112 ? 11.349 -19.819 -14.663 1.00 55.38 112 GLY A C 1
ATOM 866 O O . GLY A 1 112 ? 11.510 -18.983 -13.782 1.00 55.38 112 GLY A O 1
ATOM 867 N N . VAL A 1 113 ? 10.435 -19.686 -15.629 1.00 61.69 113 VAL A N 1
ATOM 868 C CA . VAL A 1 113 ? 9.354 -18.692 -15.584 1.00 61.69 113 VAL A CA 1
ATOM 869 C C . VAL A 1 113 ? 8.698 -18.758 -14.208 1.00 61.69 113 VAL A C 1
ATOM 871 O O . VAL A 1 113 ? 8.007 -19.730 -13.904 1.00 61.69 113 VAL A O 1
ATOM 874 N N . ASP A 1 114 ? 8.955 -17.747 -13.374 1.00 73.81 114 ASP A N 1
ATOM 875 C CA . ASP A 1 114 ? 8.315 -17.589 -12.072 1.00 73.81 114 ASP A CA 1
ATOM 876 C C . ASP A 1 114 ? 6.808 -17.518 -12.315 1.00 73.81 114 ASP A C 1
ATOM 878 O O . ASP A 1 114 ? 6.267 -16.489 -12.731 1.00 73.81 114 ASP A O 1
ATOM 882 N N . ALA A 1 115 ? 6.130 -18.648 -12.124 1.00 86.00 115 ALA A N 1
ATOM 883 C CA . ALA A 1 115 ? 4.698 -18.730 -12.323 1.00 86.00 115 ALA A CA 1
ATOM 884 C C . ALA A 1 115 ? 4.009 -17.728 -11.389 1.00 86.00 115 ALA A C 1
ATOM 886 O O . ALA A 1 115 ? 4.351 -17.622 -10.205 1.00 86.00 115 ALA A O 1
ATOM 887 N N . ALA A 1 116 ? 3.032 -16.991 -11.924 1.00 90.62 116 ALA A N 1
ATOM 888 C CA . ALA A 1 116 ? 2.207 -16.099 -11.121 1.00 90.62 116 ALA A CA 1
ATOM 889 C C . ALA A 1 116 ? 1.618 -16.878 -9.928 1.00 90.62 116 ALA A C 1
ATOM 891 O O . ALA A 1 116 ? 1.142 -18.004 -10.113 1.00 90.62 116 ALA A O 1
ATOM 892 N N . PRO A 1 117 ? 1.648 -16.322 -8.702 1.00 94.69 117 PRO A N 1
ATOM 893 C CA . PRO A 1 117 ? 1.082 -17.012 -7.555 1.00 94.69 117 PRO A CA 1
ATOM 894 C C . PRO A 1 117 ? -0.427 -17.212 -7.755 1.00 94.69 117 PRO A C 1
ATOM 896 O O . PRO A 1 117 ? -1.076 -16.375 -8.390 1.00 94.69 117 PRO A O 1
ATOM 899 N N . PRO A 1 118 ? -1.015 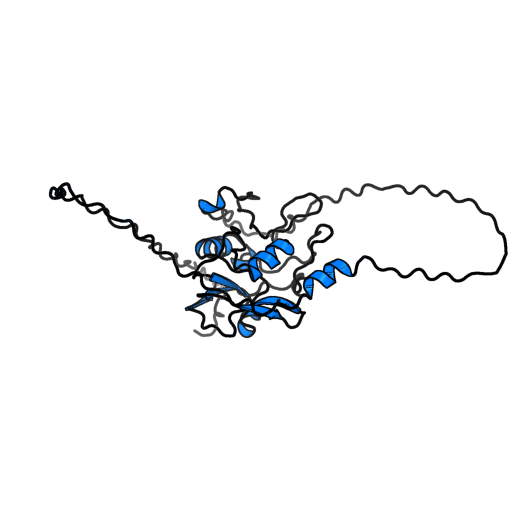-18.278 -7.185 1.00 96.81 118 PRO A N 1
ATOM 900 C CA . PRO A 1 118 ? -2.443 -18.526 -7.313 1.00 96.81 118 PRO A CA 1
ATOM 901 C C . PRO A 1 118 ? -3.246 -17.334 -6.782 1.00 96.81 118 PRO A C 1
ATOM 903 O O . PRO A 1 118 ? -2.999 -16.844 -5.676 1.00 96.81 118 PRO A O 1
ATOM 906 N N . ILE A 1 119 ? -4.220 -16.876 -7.572 1.00 98.12 119 ILE A N 1
ATOM 907 C CA . ILE A 1 119 ? -5.133 -15.801 -7.178 1.00 98.12 119 ILE A CA 1
ATOM 908 C C . ILE A 1 119 ? -6.087 -16.347 -6.099 1.00 98.12 119 ILE A C 1
ATOM 910 O O . ILE A 1 119 ? -6.778 -17.337 -6.349 1.00 98.12 119 ILE A O 1
ATOM 914 N N . PRO A 1 120 ? -6.159 -15.732 -4.902 1.00 97.94 120 PRO A N 1
ATOM 915 C CA . PRO A 1 120 ? -7.112 -16.123 -3.869 1.00 97.94 120 PRO A CA 1
ATOM 916 C C . PRO A 1 120 ? -8.554 -16.131 -4.384 1.00 97.94 120 PRO A C 1
ATOM 918 O O . PRO A 1 120 ? -8.961 -15.202 -5.078 1.00 97.94 120 PRO A O 1
ATOM 921 N N . LEU A 1 121 ? -9.352 -17.121 -3.970 1.00 97.00 121 LEU A N 1
ATOM 922 C CA . LEU A 1 121 ? -10.726 -17.315 -4.457 1.00 97.00 121 LEU A CA 1
ATOM 923 C C . LEU A 1 121 ? -11.607 -16.061 -4.331 1.00 97.00 121 LEU A C 1
ATOM 925 O O . LEU A 1 121 ? -12.389 -15.760 -5.220 1.00 97.00 121 LEU A O 1
ATOM 929 N N . TRP A 1 122 ? -11.469 -15.278 -3.262 1.00 96.00 122 TRP A N 1
ATOM 930 C CA . TRP A 1 122 ? -12.270 -14.059 -3.093 1.00 96.00 122 TRP A CA 1
ATOM 931 C C . TRP A 1 122 ? -11.839 -12.887 -3.989 1.00 96.00 122 TRP A C 1
ATOM 933 O O . TRP A 1 122 ? -12.450 -11.823 -3.943 1.00 96.00 122 TRP A O 1
ATOM 943 N N . LEU A 1 123 ? -10.724 -13.023 -4.715 1.00 98.00 123 LEU A N 1
ATOM 944 C CA . LEU A 1 123 ? -10.305 -12.092 -5.760 1.00 98.00 123 LEU A CA 1
ATOM 945 C C . LEU A 1 123 ? -10.741 -12.595 -7.144 1.00 98.00 123 LEU A C 1
ATOM 947 O O . LEU A 1 123 ? -10.358 -11.972 -8.127 1.00 98.00 123 LEU A O 1
ATOM 951 N N . ALA A 1 124 ? -11.522 -13.681 -7.242 1.00 96.25 124 ALA A N 1
ATO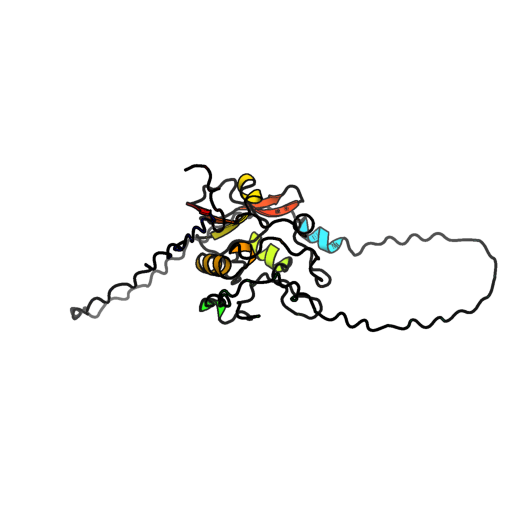M 952 C CA . ALA A 1 124 ? -11.945 -14.258 -8.521 1.00 96.25 124 ALA A CA 1
ATOM 953 C C . ALA A 1 124 ? -12.704 -13.258 -9.407 1.00 96.25 124 ALA A C 1
ATOM 955 O O . ALA A 1 124 ? -12.538 -13.273 -10.621 1.00 96.25 124 ALA A O 1
ATOM 956 N N . ASP A 1 125 ? -13.458 -12.340 -8.799 1.00 96.31 125 ASP A N 1
ATOM 957 C CA . ASP A 1 125 ? -14.209 -11.308 -9.525 1.00 96.31 125 ASP A CA 1
ATOM 958 C C . ASP A 1 125 ? -13.364 -10.065 -9.862 1.00 96.31 125 ASP A C 1
ATOM 960 O O . ASP A 1 125 ? -13.854 -9.093 -10.444 1.00 96.31 125 ASP A O 1
ATOM 964 N N . ARG A 1 126 ? -12.086 -10.032 -9.459 1.00 98.00 126 ARG A N 1
ATOM 965 C CA . ARG A 1 126 ? -11.185 -8.938 -9.831 1.00 98.00 126 ARG A CA 1
ATOM 966 C C . ARG A 1 126 ? -10.728 -9.131 -11.277 1.00 98.00 126 ARG A C 1
ATOM 968 O O . ARG A 1 126 ? -10.418 -10.254 -11.664 1.00 98.00 126 ARG A O 1
ATOM 975 N N . PRO A 1 127 ? -10.592 -8.045 -12.063 1.00 98.00 127 PRO A N 1
ATOM 976 C CA . PRO A 1 127 ? -9.931 -8.129 -13.360 1.00 98.00 127 PRO A CA 1
ATOM 977 C C . PRO A 1 127 ? -8.552 -8.777 -13.219 1.00 98.00 127 PRO A C 1
ATOM 979 O O . PRO A 1 127 ? -7.866 -8.540 -12.224 1.00 98.00 127 PRO A O 1
ATOM 982 N N . VAL A 1 128 ? -8.136 -9.558 -14.214 1.00 97.88 128 VAL A N 1
ATOM 983 C CA . VAL A 1 128 ? -6.833 -10.233 -14.232 1.00 97.88 128 VAL A CA 1
ATOM 984 C C . VAL A 1 128 ? -6.023 -9.734 -15.421 1.00 97.88 128 VAL A C 1
ATOM 986 O O . VAL A 1 128 ? -6.530 -9.661 -16.537 1.00 97.88 128 VAL A O 1
ATOM 989 N N . VAL A 1 129 ? -4.758 -9.390 -15.186 1.00 96.38 129 VAL A N 1
ATOM 990 C CA . VAL A 1 129 ? -3.808 -8.963 -16.221 1.00 96.38 129 VAL A CA 1
ATOM 991 C C . VAL A 1 129 ? -2.504 -9.720 -16.002 1.00 96.38 129 VAL A C 1
ATOM 993 O O . VAL A 1 129 ? -1.975 -9.720 -14.894 1.00 96.38 129 VAL A O 1
ATOM 996 N N . ALA A 1 130 ? -2.004 -10.386 -17.049 1.00 94.19 130 ALA A N 1
ATOM 997 C CA . ALA A 1 130 ? -0.789 -11.210 -16.997 1.00 94.19 130 ALA A CA 1
ATOM 998 C C . ALA A 1 130 ? -0.791 -12.244 -15.846 1.00 94.19 130 ALA A C 1
ATOM 1000 O O . ALA A 1 130 ? 0.213 -12.446 -15.170 1.00 94.19 130 ALA A O 1
ATOM 1001 N N . GLY A 1 131 ? -1.946 -12.868 -15.588 1.00 95.38 131 GLY A N 1
ATOM 1002 C CA . GLY A 1 131 ? -2.104 -13.856 -14.513 1.00 95.38 131 GLY A CA 1
ATOM 1003 C C . GLY A 1 131 ? -2.170 -13.271 -13.097 1.00 95.38 131 GLY A C 1
ATOM 1004 O O . GLY A 1 131 ? -2.218 -14.034 -12.138 1.00 95.38 131 GLY A O 1
ATOM 1005 N N . LEU A 1 132 ? -2.204 -11.943 -12.944 1.00 96.88 132 LEU A N 1
ATOM 1006 C CA . LEU A 1 132 ? -2.318 -11.269 -11.651 1.00 96.88 132 LEU A CA 1
ATOM 1007 C C . LEU A 1 132 ? -3.677 -10.586 -11.502 1.00 96.88 132 LEU A C 1
ATOM 1009 O O . LEU A 1 132 ? -4.104 -9.828 -12.374 1.00 96.88 132 LEU A O 1
ATOM 1013 N N . ALA A 1 133 ? -4.330 -10.792 -10.358 1.00 98.19 133 ALA A N 1
ATOM 1014 C CA . ALA A 1 133 ? -5.483 -9.993 -9.961 1.00 98.19 133 ALA A CA 1
ATOM 1015 C C . ALA A 1 133 ? -5.099 -8.511 -9.860 1.00 98.19 133 ALA A C 1
ATOM 1017 O O . ALA A 1 133 ? -4.117 -8.154 -9.206 1.00 98.19 133 ALA A O 1
ATOM 1018 N N . VAL A 1 134 ? -5.905 -7.653 -10.478 1.00 98.19 134 VAL A N 1
ATOM 1019 C CA . VAL A 1 134 ? -5.749 -6.202 -10.471 1.00 98.19 134 VAL A CA 1
ATOM 1020 C C . VAL A 1 134 ? -6.284 -5.632 -9.150 1.00 98.19 134 VAL A C 1
ATOM 1022 O O . VAL A 1 134 ? -7.498 -5.726 -8.887 1.00 98.19 134 VAL A O 1
ATOM 1025 N N . PRO A 1 135 ? -5.422 -4.996 -8.329 1.00 98.12 135 PRO A N 1
ATOM 1026 C CA . PRO A 1 135 ? -5.838 -4.343 -7.095 1.00 98.12 135 PRO A CA 1
ATOM 1027 C C . PRO A 1 135 ? -7.010 -3.380 -7.287 1.00 98.12 135 PRO A C 1
ATOM 1029 O O . PRO A 1 135 ? -7.156 -2.720 -8.318 1.00 98.12 135 PRO A O 1
ATOM 1032 N N . TRP A 1 136 ? -7.863 -3.273 -6.274 1.00 98.44 136 TRP A N 1
ATOM 1033 C CA . TRP A 1 136 ? -8.970 -2.323 -6.268 1.00 98.44 136 TRP A CA 1
ATOM 1034 C C . TRP A 1 136 ? -8.493 -0.878 -6.435 1.00 98.44 136 TRP A C 1
ATOM 1036 O O . TRP A 1 136 ? -9.100 -0.139 -7.211 1.00 98.44 136 TRP A O 1
ATOM 1046 N N . ILE A 1 137 ? -7.371 -0.504 -5.816 1.00 96.69 137 ILE A N 1
ATOM 1047 C CA . ILE A 1 137 ? -6.804 0.847 -5.931 1.00 96.69 137 ILE A CA 1
ATOM 1048 C C . ILE A 1 137 ? -5.994 1.096 -7.211 1.00 96.69 137 ILE A C 1
ATOM 1050 O O . ILE A 1 137 ? -5.439 2.179 -7.353 1.00 96.69 137 ILE A O 1
ATOM 1054 N N . THR A 1 138 ? -5.858 0.133 -8.129 1.00 95.12 138 THR A N 1
ATOM 1055 C CA . THR A 1 138 ? -5.021 0.326 -9.325 1.00 95.12 138 THR A CA 1
ATOM 1056 C C . THR A 1 138 ? -5.578 1.421 -10.230 1.00 95.12 138 THR A C 1
ATOM 1058 O O . THR A 1 138 ? -6.722 1.336 -10.686 1.00 95.12 138 THR A O 1
ATOM 1061 N N . GLY A 1 139 ? -4.732 2.410 -10.526 1.00 91.44 139 GLY A N 1
ATOM 1062 C CA . GLY A 1 139 ? -5.028 3.482 -11.470 1.00 91.44 139 GLY A CA 1
ATOM 1063 C C . GLY A 1 139 ? -5.193 2.971 -12.903 1.00 91.44 139 GLY A C 1
ATOM 1064 O O . GLY A 1 139 ? -4.750 1.872 -13.259 1.00 91.44 139 GLY A O 1
ATOM 1065 N N . ARG A 1 140 ? -5.838 3.783 -13.742 1.00 91.62 140 ARG A N 1
ATOM 1066 C CA . ARG A 1 140 ? -6.050 3.488 -15.164 1.00 91.62 140 ARG A CA 1
ATOM 1067 C C . ARG A 1 140 ? -5.399 4.544 -16.050 1.00 91.62 140 ARG A C 1
ATOM 1069 O O . ARG A 1 140 ? -5.392 5.718 -15.702 1.00 91.62 140 ARG A O 1
ATOM 1076 N N . GLY A 1 141 ? -4.838 4.124 -17.178 1.00 88.12 141 GLY A N 1
ATOM 1077 C CA . GLY A 1 141 ? -4.344 5.037 -18.207 1.00 88.12 141 GLY A CA 1
ATOM 1078 C C . GLY A 1 141 ? -5.484 5.725 -18.959 1.00 88.12 141 GLY A C 1
ATOM 1079 O O . GLY A 1 141 ? -6.655 5.380 -18.784 1.00 88.12 141 GLY A O 1
ATOM 1080 N N . LEU A 1 142 ? -5.135 6.671 -19.837 1.00 85.81 142 LEU A N 1
ATOM 1081 C CA . LEU A 1 142 ? -6.093 7.307 -20.759 1.00 85.81 142 LEU A CA 1
ATOM 1082 C C . LEU A 1 142 ? -6.789 6.293 -21.675 1.00 85.81 142 LEU A C 1
ATOM 1084 O O . LEU A 1 142 ? -7.944 6.477 -22.037 1.00 85.81 142 LEU A O 1
ATOM 1088 N N . ASP A 1 143 ? -6.095 5.209 -22.013 1.00 87.19 143 ASP A N 1
ATOM 1089 C CA . ASP A 1 143 ? -6.600 4.092 -22.814 1.00 87.19 143 ASP A CA 1
ATOM 1090 C C . ASP A 1 143 ? -7.443 3.090 -21.997 1.00 87.19 143 ASP A C 1
ATOM 1092 O O . ASP A 1 143 ? -7.828 2.035 -22.499 1.00 87.19 143 ASP A O 1
ATOM 1096 N N . GLY A 1 144 ? -7.710 3.387 -20.720 1.00 90.19 144 GLY A N 1
ATOM 1097 C CA . GLY A 1 144 ? -8.471 2.538 -19.808 1.00 90.19 144 GLY A CA 1
ATOM 1098 C C . GLY A 1 144 ? -7.702 1.333 -19.259 1.00 90.19 144 GLY A C 1
ATOM 1099 O O . GLY A 1 144 ? -8.240 0.615 -18.408 1.00 90.19 144 GLY A O 1
ATOM 1100 N N . ARG A 1 145 ? -6.450 1.103 -19.683 1.00 91.88 145 ARG A N 1
ATOM 1101 C CA . ARG A 1 145 ? -5.647 -0.030 -19.208 1.00 91.88 145 ARG A CA 1
ATOM 1102 C C . ARG A 1 145 ? -5.253 0.142 -17.747 1.00 91.88 145 ARG A C 1
ATOM 1104 O O . ARG A 1 145 ? -5.016 1.248 -17.267 1.00 91.88 145 ARG A O 1
ATOM 1111 N N . HIS A 1 146 ? -5.154 -0.975 -17.034 1.00 93.44 146 HIS A N 1
ATOM 1112 C CA . HIS A 1 146 ? -4.702 -0.996 -15.647 1.00 93.44 146 HIS A CA 1
ATOM 1113 C C . HIS A 1 146 ? -3.189 -0.786 -15.557 1.00 93.44 146 HIS A C 1
ATOM 1115 O O . HIS A 1 146 ? -2.416 -1.518 -16.170 1.00 93.44 146 HIS A O 1
ATOM 1121 N N . LEU A 1 147 ? -2.773 0.203 -14.767 1.00 91.31 147 LEU A N 1
ATOM 1122 C CA . LEU A 1 147 ? -1.373 0.589 -14.622 1.00 91.31 147 LEU A CA 1
ATOM 1123 C C . LEU A 1 147 ? -0.831 0.094 -13.276 1.00 91.31 147 LEU A C 1
ATOM 1125 O O . LEU A 1 147 ? -0.989 0.752 -12.249 1.00 91.31 147 LEU A O 1
ATOM 1129 N N . PHE A 1 148 ? -0.180 -1.072 -13.257 1.00 91.12 148 PHE A N 1
ATOM 1130 C CA . PHE A 1 148 ? 0.461 -1.572 -12.035 1.00 91.12 148 PHE A CA 1
ATOM 1131 C C . PHE A 1 148 ? 1.525 -0.588 -11.527 1.00 91.12 148 PHE A C 1
ATOM 1133 O O . PHE A 1 148 ? 2.318 -0.037 -12.292 1.00 91.12 148 PHE A O 1
ATOM 1140 N N . GLY A 1 149 ? 1.519 -0.350 -10.215 1.00 88.31 149 GLY A N 1
ATOM 1141 C CA . GLY A 1 149 ? 2.359 0.665 -9.576 1.00 88.31 149 GLY A CA 1
ATOM 1142 C C . GLY A 1 149 ? 1.820 2.097 -9.673 1.00 88.31 149 GLY A C 1
ATOM 1143 O O . GLY A 1 149 ? 2.439 2.993 -9.106 1.00 88.31 149 GLY A O 1
ATOM 1144 N N . ALA A 1 150 ? 0.687 2.325 -10.345 1.00 89.06 150 ALA A N 1
ATOM 1145 C CA . ALA A 1 150 ? -0.079 3.563 -10.249 1.00 89.06 150 ALA A CA 1
ATOM 1146 C C . ALA A 1 150 ? -1.321 3.358 -9.374 1.00 89.06 150 ALA A C 1
ATOM 1148 O O . ALA A 1 150 ? -1.985 2.318 -9.449 1.00 89.06 150 ALA A O 1
ATOM 1149 N N . LEU A 1 151 ? -1.651 4.368 -8.571 1.00 90.94 151 LEU A N 1
ATOM 1150 C CA . LEU A 1 151 ? -2.804 4.341 -7.677 1.00 90.94 151 LEU A CA 1
ATOM 1151 C C . LEU A 1 151 ? -3.882 5.297 -8.180 1.00 90.94 151 LEU A C 1
ATOM 1153 O O . LEU A 1 151 ? -3.589 6.423 -8.568 1.00 90.94 151 LEU A O 1
ATOM 1157 N N . ASP A 1 152 ? -5.131 4.849 -8.148 1.00 92.50 152 ASP A N 1
ATOM 1158 C CA . ASP A 1 152 ? -6.297 5.710 -8.289 1.00 92.50 152 ASP A CA 1
ATOM 1159 C C . ASP A 1 152 ? -6.389 6.603 -7.033 1.00 92.50 152 ASP A C 1
ATOM 1161 O O . ASP A 1 152 ? -6.530 6.071 -5.925 1.00 92.50 152 ASP A O 1
ATOM 1165 N N . PRO A 1 153 ? -6.274 7.940 -7.155 1.00 90.00 153 PRO A N 1
ATOM 1166 C CA . PRO A 1 153 ? -6.178 8.828 -6.000 1.00 90.00 153 PRO A CA 1
ATOM 1167 C C . PRO A 1 153 ? -7.452 8.823 -5.152 1.00 90.00 153 PRO A C 1
ATOM 1169 O O . PRO A 1 153 ? -7.361 8.889 -3.926 1.00 90.00 153 PRO A O 1
ATOM 1172 N N . HIS A 1 154 ? -8.626 8.682 -5.775 1.00 92.81 154 HIS A N 1
ATOM 1173 C CA . HIS A 1 154 ? -9.895 8.626 -5.058 1.00 92.81 154 HIS A CA 1
ATOM 1174 C C . HIS A 1 154 ? -10.001 7.327 -4.258 1.00 92.81 154 HIS A C 1
ATOM 1176 O O . HIS A 1 154 ? -10.303 7.349 -3.067 1.00 92.81 154 HIS A O 1
ATOM 1182 N N . ARG A 1 155 ? -9.711 6.179 -4.880 1.00 95.88 155 ARG A N 1
ATOM 1183 C CA . ARG A 1 155 ? -9.750 4.883 -4.184 1.00 95.88 155 ARG A CA 1
ATOM 1184 C C . ARG A 1 155 ? -8.660 4.760 -3.133 1.00 95.88 155 ARG A C 1
ATOM 1186 O O . ARG A 1 155 ? -8.899 4.138 -2.105 1.00 95.88 155 ARG A O 1
ATOM 1193 N N . ARG A 1 156 ? -7.485 5.357 -3.348 1.00 95.56 156 ARG A N 1
ATOM 1194 C CA . ARG A 1 156 ? -6.433 5.442 -2.328 1.00 95.56 156 ARG A CA 1
ATOM 1195 C C . ARG A 1 156 ? -6.914 6.244 -1.122 1.00 95.56 156 ARG A C 1
ATOM 1197 O O . ARG A 1 156 ? -6.795 5.750 -0.005 1.00 95.56 156 ARG A O 1
ATOM 1204 N N . LEU A 1 157 ? -7.456 7.444 -1.348 1.00 95.00 157 LEU A N 1
ATOM 1205 C CA . LEU A 1 157 ? -8.013 8.280 -0.285 1.00 95.00 157 LEU A CA 1
ATOM 1206 C C . LEU A 1 157 ? -9.063 7.497 0.501 1.00 95.00 157 LEU A C 1
ATOM 1208 O O . LEU A 1 157 ? -8.931 7.343 1.709 1.00 95.00 157 LEU A O 1
ATOM 1212 N N . GLN A 1 158 ? -10.025 6.915 -0.216 1.00 97.19 158 GLN A N 1
ATOM 1213 C CA . GLN A 1 158 ? -11.087 6.100 0.354 1.00 97.19 158 GLN A CA 1
ATOM 1214 C C . GLN A 1 158 ? -10.545 4.899 1.141 1.00 97.19 158 GLN A C 1
ATOM 1216 O O . GLN A 1 158 ? -11.042 4.590 2.217 1.00 97.19 158 GLN A O 1
ATOM 1221 N N . ALA A 1 159 ? -9.515 4.216 0.636 1.00 97.88 159 ALA A N 1
ATOM 1222 C CA . ALA A 1 159 ? -8.910 3.091 1.337 1.00 97.88 159 ALA A CA 1
ATOM 1223 C C . ALA A 1 159 ? -8.307 3.504 2.680 1.00 97.88 159 ALA A C 1
ATOM 1225 O O . ALA A 1 159 ? -8.485 2.794 3.666 1.00 97.88 159 ALA A O 1
ATOM 1226 N N . ILE A 1 160 ? -7.609 4.643 2.712 1.00 97.19 160 ILE A N 1
ATOM 1227 C CA . ILE A 1 160 ? -6.973 5.147 3.928 1.00 97.19 160 ILE A CA 1
ATOM 1228 C C . ILE A 1 160 ? -8.037 5.614 4.925 1.00 97.19 160 ILE A C 1
ATOM 1230 O O . ILE A 1 160 ? -8.000 5.174 6.072 1.00 97.19 160 ILE A O 1
ATOM 1234 N N . THR A 1 161 ? -8.989 6.447 4.496 1.00 96.94 161 THR A N 1
ATOM 1235 C CA . THR A 1 161 ? -9.966 7.089 5.392 1.00 96.94 161 THR A CA 1
ATOM 1236 C C . THR A 1 161 ? -11.103 6.172 5.834 1.00 96.94 161 THR A C 1
ATOM 1238 O O . THR A 1 161 ? -11.599 6.331 6.944 1.00 96.94 161 THR A O 1
ATOM 1241 N N . GLU A 1 162 ? -11.519 5.218 4.998 1.00 97.69 162 GLU A N 1
ATOM 1242 C CA . GLU A 1 162 ? -12.604 4.272 5.303 1.00 97.69 162 GLU A CA 1
ATOM 1243 C C . GLU A 1 162 ? -12.091 2.885 5.716 1.00 97.69 162 GLU A C 1
ATOM 1245 O O . GLU A 1 162 ? -12.859 1.921 5.698 1.00 97.69 162 GLU A O 1
ATOM 1250 N N . HIS A 1 163 ? -10.798 2.758 6.035 1.00 97.62 163 HIS A N 1
ATOM 1251 C CA . HIS A 1 163 ? -10.172 1.494 6.433 1.00 97.62 163 HIS A CA 1
ATOM 1252 C C . HIS A 1 163 ? -10.496 0.346 5.467 1.00 97.62 163 HIS A C 1
ATOM 1254 O O . HIS A 1 163 ? -11.025 -0.683 5.874 1.00 97.62 163 HIS A O 1
ATOM 1260 N N . ARG A 1 164 ? -10.205 0.489 4.169 1.00 98.38 164 ARG A N 1
ATOM 1261 C CA . ARG A 1 164 ? -10.445 -0.577 3.173 1.00 98.38 164 ARG A CA 1
ATOM 1262 C C . ARG A 1 164 ? -9.155 -1.222 2.698 1.00 98.38 164 ARG A C 1
ATOM 1264 O O . ARG A 1 164 ? -8.130 -0.568 2.528 1.00 98.38 164 ARG A O 1
ATOM 1271 N N . CYS A 1 165 ? -9.231 -2.514 2.390 1.00 98.38 165 CYS A N 1
ATOM 1272 C CA . CYS A 1 165 ? -8.126 -3.241 1.789 1.00 98.38 165 CYS A CA 1
ATOM 1273 C C . CYS A 1 165 ? -7.820 -2.691 0.391 1.00 98.38 165 CYS A C 1
ATOM 1275 O O . CYS A 1 165 ? -8.690 -2.698 -0.482 1.00 98.38 165 CYS A O 1
ATOM 1277 N N . GLN A 1 166 ? -6.564 -2.327 0.124 1.00 98.00 166 GLN A N 1
ATOM 1278 C CA . GLN A 1 166 ? -6.179 -1.810 -1.194 1.00 98.00 166 GLN A CA 1
ATOM 1279 C C . GLN A 1 166 ? -6.347 -2.807 -2.360 1.00 98.00 166 GLN A C 1
ATOM 1281 O O . GLN A 1 166 ? -6.503 -2.404 -3.515 1.00 98.00 166 GLN A O 1
ATOM 1286 N N . ILE A 1 167 ? -6.332 -4.115 -2.083 1.00 98.31 167 ILE A N 1
ATOM 1287 C CA . ILE A 1 167 ? -6.416 -5.154 -3.119 1.00 98.31 167 ILE A CA 1
ATOM 1288 C C . ILE A 1 167 ? -7.866 -5.531 -3.398 1.00 98.31 167 ILE A C 1
ATOM 1290 O O . ILE A 1 167 ? -8.295 -5.476 -4.547 1.00 98.31 167 ILE A O 1
ATOM 1294 N N . CYS A 1 168 ? -8.629 -5.902 -2.367 1.00 98.31 168 CYS A N 1
ATOM 1295 C CA . CYS A 1 168 ? -10.002 -6.375 -2.546 1.00 98.31 168 CYS A CA 1
ATOM 1296 C C . CYS A 1 168 ? -11.067 -5.276 -2.397 1.00 98.31 168 CYS A C 1
ATOM 1298 O O . CYS A 1 168 ? -12.214 -5.500 -2.769 1.00 98.31 168 CYS A O 1
ATOM 1300 N N . GLY A 1 169 ? -10.724 -4.105 -1.850 1.00 97.81 169 GLY A N 1
ATOM 1301 C CA . GLY A 1 169 ? -11.653 -2.991 -1.620 1.00 97.81 169 GLY A CA 1
ATOM 1302 C C . GLY A 1 169 ? -12.652 -3.206 -0.476 1.00 97.81 169 GLY A C 1
ATOM 1303 O O . GLY A 1 169 ? -13.463 -2.320 -0.198 1.00 97.81 169 GLY A O 1
ATOM 1304 N N . ARG A 1 170 ? -12.620 -4.364 0.196 1.00 97.75 170 ARG A N 1
ATOM 1305 C CA . ARG A 1 170 ? -13.492 -4.659 1.341 1.00 97.75 170 ARG A CA 1
ATOM 1306 C C . ARG A 1 170 ? -13.050 -3.861 2.575 1.00 97.75 170 ARG A C 1
ATOM 1308 O O . ARG A 1 170 ? -11.848 -3.617 2.714 1.00 97.75 170 ARG A O 1
ATOM 1315 N N . PRO A 1 171 ? -13.984 -3.482 3.466 1.00 97.69 171 PRO A N 1
ATOM 1316 C CA . PRO A 1 171 ? -13.636 -2.934 4.772 1.00 97.69 171 PRO A CA 1
ATOM 1317 C C . PRO A 1 171 ? -12.699 -3.878 5.525 1.00 97.69 171 PRO A C 1
ATOM 1319 O O . PRO A 1 171 ? -12.885 -5.098 5.500 1.00 97.69 171 PRO A O 1
ATOM 1322 N N . LEU A 1 172 ? -11.691 -3.304 6.161 1.00 97.12 172 LEU A N 1
ATOM 1323 C CA . LEU A 1 172 ? -10.790 -3.987 7.069 1.00 97.12 172 LEU A CA 1
ATOM 1324 C C . LEU A 1 172 ? -11.468 -4.090 8.425 1.00 97.12 172 LEU A C 1
ATOM 1326 O O . LEU A 1 172 ? -12.165 -3.182 8.875 1.00 97.12 172 LEU A O 1
ATOM 1330 N N . ASP A 1 173 ? -11.281 -5.238 9.052 1.00 89.44 173 ASP A N 1
ATOM 1331 C CA . ASP A 1 173 ? -11.720 -5.479 10.409 1.00 89.44 173 ASP A CA 1
ATOM 1332 C C . ASP A 1 173 ? -10.554 -5.196 11.378 1.00 89.44 173 ASP A C 1
ATOM 1334 O O . ASP A 1 173 ? -9.774 -4.265 11.203 1.00 89.44 173 ASP A O 1
ATOM 1338 N N . TRP A 1 174 ? -10.421 -6.009 12.415 1.00 85.12 174 TRP A N 1
ATOM 1339 C CA . TRP A 1 174 ? -9.441 -5.894 13.493 1.00 85.12 174 TRP A CA 1
ATOM 1340 C C . TRP A 1 174 ? -8.029 -6.372 13.108 1.00 85.12 174 TRP A C 1
ATOM 1342 O O . TRP A 1 174 ? -7.181 -6.528 13.984 1.00 85.12 174 TRP A O 1
ATOM 1352 N N . ARG A 1 175 ? -7.763 -6.695 11.834 1.00 92.00 175 ARG A N 1
ATOM 1353 C CA . ARG A 1 175 ? -6.435 -7.131 11.372 1.00 92.00 175 ARG A CA 1
ATOM 1354 C C . ARG A 1 175 ? -6.041 -6.427 10.089 1.00 92.00 175 ARG A C 1
ATOM 1356 O O . ARG A 1 175 ? -6.281 -6.917 8.987 1.00 92.00 175 ARG A O 1
ATOM 1363 N N . SER A 1 176 ? -5.345 -5.316 10.265 1.00 97.19 176 SER A N 1
ATOM 1364 C CA . SER A 1 176 ? -4.770 -4.551 9.168 1.00 97.19 176 SER A CA 1
ATOM 1365 C C . SER A 1 176 ? -3.278 -4.834 9.044 1.00 97.19 176 SER A C 1
ATOM 1367 O O . SER A 1 176 ? -2.556 -4.937 10.037 1.00 97.19 176 SER A O 1
ATOM 1369 N N . ILE A 1 177 ? -2.799 -4.956 7.811 1.00 98.62 177 ILE A N 1
ATOM 1370 C CA . ILE A 1 177 ? -1.372 -5.054 7.513 1.00 98.62 177 ILE A CA 1
ATOM 1371 C C . ILE A 1 177 ? -0.974 -3.863 6.664 1.00 98.62 177 ILE A C 1
ATOM 1373 O O . ILE A 1 177 ? -1.527 -3.654 5.586 1.00 98.62 177 ILE A O 1
ATOM 1377 N N . LEU A 1 178 ? 0.021 -3.117 7.130 1.00 98.50 178 LEU A N 1
ATOM 1378 C CA . LEU A 1 178 ? 0.701 -2.122 6.313 1.00 98.50 178 LEU A CA 1
ATOM 1379 C C . LEU A 1 178 ? 1.969 -2.747 5.731 1.00 98.50 178 LEU A C 1
ATOM 1381 O O . LEU A 1 178 ? 2.743 -3.387 6.448 1.00 98.50 178 LEU A O 1
ATOM 1385 N N . LEU A 1 179 ? 2.179 -2.564 4.428 1.00 98.25 179 LEU A N 1
ATOM 1386 C CA . LEU A 1 179 ? 3.443 -2.895 3.777 1.00 98.25 179 LEU A CA 1
ATOM 1387 C C . LEU A 1 179 ? 4.282 -1.625 3.728 1.00 98.25 179 LEU A C 1
ATOM 1389 O O . LEU A 1 179 ? 3.889 -0.639 3.106 1.00 98.25 179 LEU A O 1
ATOM 1393 N N . LEU A 1 180 ? 5.404 -1.643 4.438 1.00 97.62 180 LEU A N 1
ATOM 1394 C CA . LEU A 1 180 ? 6.296 -0.500 4.589 1.00 97.62 180 LEU A CA 1
ATOM 1395 C C . LEU A 1 180 ? 7.628 -0.790 3.920 1.00 97.62 180 LEU A C 1
ATOM 139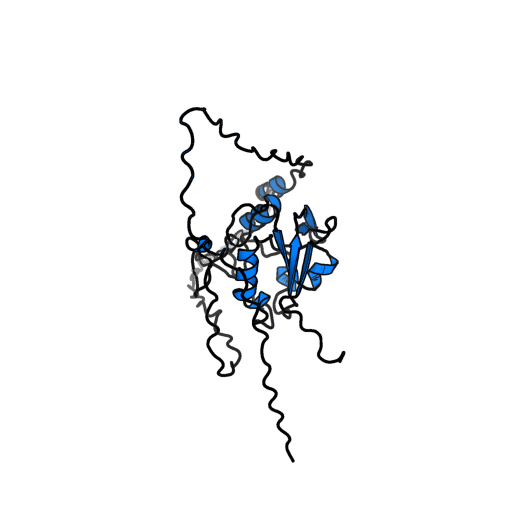7 O O . LEU A 1 180 ? 8.155 -1.899 4.037 1.00 97.62 180 LEU A O 1
ATOM 1401 N N . ARG A 1 181 ? 8.205 0.226 3.283 1.00 96.19 181 ARG A N 1
ATOM 1402 C CA . ARG A 1 181 ? 9.624 0.209 2.929 1.00 96.19 181 ARG A CA 1
ATOM 1403 C C . ARG A 1 181 ? 10.459 0.483 4.169 1.00 96.19 181 ARG A C 1
ATOM 1405 O O . ARG A 1 181 ? 9.962 1.018 5.163 1.00 96.19 181 ARG A O 1
ATOM 1412 N N . LEU A 1 182 ? 11.747 0.181 4.089 1.00 95.88 182 LEU A N 1
ATOM 1413 C CA . LEU A 1 182 ? 12.700 0.504 5.143 1.00 95.88 182 LEU A CA 1
ATOM 1414 C C . LEU A 1 182 ? 12.621 1.981 5.558 1.00 95.88 182 LEU A C 1
ATOM 1416 O O . LEU A 1 182 ? 12.534 2.256 6.754 1.00 95.88 182 LEU A O 1
ATOM 1420 N N . ARG A 1 183 ? 12.575 2.923 4.604 1.00 94.75 183 ARG A N 1
ATOM 1421 C CA . ARG A 1 183 ? 12.466 4.360 4.913 1.00 94.75 183 ARG A CA 1
ATOM 1422 C C . ARG A 1 183 ? 11.180 4.769 5.630 1.00 94.75 183 ARG A C 1
ATOM 1424 O O . ARG A 1 183 ? 11.157 5.794 6.307 1.00 94.75 183 ARG A O 1
ATOM 1431 N N . ASP A 1 184 ? 10.111 3.990 5.479 1.00 96.12 184 ASP A N 1
ATOM 1432 C CA . ASP A 1 184 ? 8.807 4.289 6.074 1.00 96.12 184 ASP A CA 1
ATOM 1433 C C . ASP A 1 184 ? 8.745 3.820 7.543 1.00 96.12 184 ASP A C 1
ATOM 1435 O O . ASP A 1 184 ? 7.963 4.345 8.339 1.00 96.12 184 ASP A O 1
ATOM 1439 N N . LEU A 1 185 ? 9.589 2.855 7.944 1.00 96.69 185 LEU A N 1
ATOM 1440 C CA . LEU A 1 185 ? 9.576 2.286 9.298 1.00 96.69 185 LEU A CA 1
ATOM 1441 C C . LEU A 1 185 ? 9.829 3.322 10.410 1.00 96.69 185 LEU A C 1
ATOM 1443 O O . LEU A 1 185 ? 9.054 3.323 11.371 1.00 96.69 185 LEU A O 1
ATOM 1447 N N . PRO A 1 186 ? 10.837 4.220 10.323 1.00 96.81 186 PRO A N 1
ATOM 1448 C CA . PRO A 1 186 ? 11.040 5.255 11.338 1.00 96.81 186 PRO A CA 1
ATOM 1449 C C . PRO A 1 186 ? 9.861 6.227 11.445 1.00 96.81 186 PRO A C 1
ATOM 1451 O O . PRO A 1 186 ? 9.543 6.684 12.540 1.00 96.81 186 PRO A O 1
ATOM 1454 N N . ARG A 1 187 ? 9.179 6.496 10.320 1.00 96.00 187 ARG A N 1
ATOM 1455 C CA . ARG A 1 187 ? 7.983 7.353 10.253 1.00 96.00 187 ARG A CA 1
ATOM 1456 C C . ARG A 1 187 ? 6.741 6.674 10.841 1.00 96.00 187 ARG A C 1
ATOM 1458 O O . ARG A 1 187 ? 5.759 7.349 11.132 1.00 96.00 187 ARG A O 1
ATOM 1465 N N . ARG A 1 188 ? 6.779 5.348 11.024 1.00 98.00 188 ARG A N 1
ATOM 1466 C CA . ARG A 1 188 ? 5.663 4.520 11.510 1.00 98.00 188 ARG A CA 1
ATOM 1467 C C . ARG A 1 188 ? 4.371 4.735 10.718 1.00 98.00 188 ARG A C 1
ATOM 1469 O O . ARG A 1 188 ? 3.281 4.724 11.284 1.00 98.00 188 ARG A O 1
ATOM 1476 N N . GLY A 1 189 ? 4.488 4.924 9.409 1.00 97.31 189 GLY A N 1
ATOM 1477 C CA . GLY A 1 189 ? 3.342 5.134 8.537 1.00 97.31 189 GLY A CA 1
ATOM 1478 C C . GLY A 1 189 ? 3.713 5.075 7.064 1.00 97.31 189 GLY A C 1
ATOM 1479 O O . GLY A 1 189 ? 4.887 5.130 6.714 1.00 97.31 189 GLY A O 1
ATOM 1480 N N . THR A 1 190 ? 2.710 4.921 6.205 1.00 96.44 190 THR A N 1
ATOM 1481 C CA . THR A 1 190 ? 2.889 4.777 4.756 1.00 96.44 190 THR A CA 1
ATOM 1482 C C . THR A 1 190 ? 1.750 5.431 3.979 1.00 96.44 190 THR A C 1
ATOM 1484 O O . THR A 1 190 ? 0.604 5.475 4.426 1.00 96.44 190 THR A O 1
ATOM 1487 N N . ALA A 1 191 ? 2.079 5.927 2.789 1.00 94.06 191 ALA A N 1
ATOM 1488 C CA . ALA A 1 191 ? 1.125 6.429 1.806 1.00 94.06 191 ALA A CA 1
ATOM 1489 C C . ALA A 1 191 ? 0.300 5.310 1.137 1.00 94.06 191 ALA A C 1
ATOM 1491 O O . ALA A 1 191 ? -0.721 5.600 0.507 1.00 94.06 191 ALA A O 1
ATOM 1492 N N . GLU A 1 192 ? 0.744 4.055 1.251 1.00 94.19 192 GLU A N 1
ATOM 1493 C CA . GLU A 1 192 ? 0.064 2.874 0.718 1.00 94.19 192 GLU A CA 1
ATOM 1494 C C . GLU A 1 192 ? -1.049 2.421 1.686 1.00 94.19 192 GLU A C 1
ATOM 1496 O O . GLU A 1 192 ? -0.782 2.259 2.880 1.00 94.19 192 GLU A O 1
ATOM 1501 N N . PRO A 1 193 ? -2.294 2.184 1.229 1.00 96.56 193 PRO A N 1
ATOM 1502 C CA . PRO A 1 193 ? -3.363 1.774 2.135 1.00 96.56 193 PRO A CA 1
ATOM 1503 C C . PRO A 1 193 ? -3.159 0.359 2.691 1.00 96.56 193 PRO A C 1
ATOM 1505 O O . PRO A 1 193 ? -2.440 -0.470 2.127 1.00 96.56 193 PRO A O 1
ATOM 1508 N N . ALA A 1 194 ? -3.833 0.050 3.795 1.00 98.19 194 ALA A N 1
ATOM 1509 C CA . ALA A 1 194 ? -3.713 -1.245 4.449 1.00 98.19 194 ALA A CA 1
ATOM 1510 C C . ALA A 1 194 ? -4.279 -2.419 3.628 1.00 98.19 194 ALA A C 1
ATOM 1512 O O . ALA A 1 194 ? -5.023 -2.267 2.654 1.00 98.19 194 ALA A O 1
ATOM 1513 N N . LEU A 1 195 ? -3.906 -3.628 4.043 1.00 98.69 195 LEU A N 1
ATOM 1514 C CA . LEU A 1 195 ? -4.343 -4.896 3.474 1.00 98.69 195 LEU A CA 1
ATOM 1515 C C . LEU A 1 195 ? -4.977 -5.783 4.539 1.00 98.69 195 LEU A C 1
ATOM 1517 O O . LEU A 1 195 ? -4.540 -5.783 5.689 1.00 98.69 195 LEU A O 1
ATOM 1521 N N . ASP A 1 196 ? -5.930 -6.615 4.120 1.00 98.00 196 ASP A N 1
ATOM 1522 C CA . ASP A 1 196 ? -6.307 -7.783 4.909 1.00 98.00 196 ASP A CA 1
ATOM 1523 C C . ASP A 1 196 ? -5.191 -8.854 4.842 1.00 98.00 196 ASP A C 1
ATOM 1525 O O . ASP A 1 196 ? -4.364 -8.831 3.918 1.00 98.00 196 ASP A O 1
ATOM 1529 N N . PRO A 1 197 ? -5.147 -9.816 5.784 1.00 97.25 197 PRO A N 1
ATOM 1530 C CA . PRO A 1 197 ? -4.059 -10.789 5.884 1.00 97.25 197 PRO A CA 1
ATOM 1531 C C . PRO A 1 197 ? -3.745 -11.598 4.625 1.00 97.25 197 PRO A C 1
ATOM 1533 O O . PRO A 1 197 ? -2.579 -11.847 4.316 1.00 97.25 197 PRO A O 1
ATOM 1536 N N . VAL A 1 198 ? -4.766 -12.023 3.892 1.00 97.56 198 VAL A N 1
ATOM 1537 C CA . VAL A 1 198 ? -4.581 -12.881 2.715 1.00 97.56 198 VAL A CA 1
ATOM 1538 C C . VAL A 1 198 ? -4.247 -12.032 1.495 1.00 97.56 198 VAL A C 1
ATOM 1540 O O . VAL A 1 198 ? -3.389 -12.431 0.711 1.00 97.56 198 VAL A O 1
ATOM 1543 N N . CYS A 1 199 ? -4.825 -10.835 1.359 1.00 98.44 199 CYS A N 1
ATOM 1544 C CA . CYS A 1 199 ? -4.389 -9.888 0.335 1.00 98.44 199 CYS A CA 1
ATOM 1545 C C . CYS A 1 199 ? -2.936 -9.443 0.553 1.00 98.44 199 CYS A C 1
ATOM 1547 O O . CYS A 1 199 ? -2.203 -9.304 -0.419 1.00 98.44 199 CYS A O 1
ATOM 1549 N N . ALA A 1 200 ? -2.479 -9.279 1.798 1.00 98.25 200 ALA A N 1
ATOM 1550 C CA . ALA A 1 200 ? -1.071 -9.002 2.088 1.00 98.25 200 ALA A CA 1
ATOM 1551 C C . ALA A 1 200 ? -0.154 -10.159 1.674 1.00 98.25 200 ALA A C 1
ATOM 1553 O O . ALA A 1 200 ? 0.881 -9.922 1.053 1.00 98.25 200 ALA A O 1
ATOM 1554 N N . ALA A 1 201 ? -0.540 -11.403 1.979 1.00 97.94 201 ALA A N 1
ATOM 1555 C CA . ALA A 1 201 ? 0.212 -12.587 1.571 1.00 97.94 201 ALA A CA 1
ATOM 1556 C C . ALA A 1 201 ? 0.288 -12.715 0.041 1.00 97.94 201 ALA A C 1
ATOM 1558 O O . ALA A 1 201 ? 1.371 -12.928 -0.504 1.00 97.94 201 ALA A O 1
ATOM 1559 N N . TYR A 1 202 ? -0.838 -12.513 -0.650 1.00 98.38 202 TYR A N 1
ATOM 1560 C CA . TYR A 1 202 ? -0.881 -12.490 -2.109 1.00 98.38 202 TYR A CA 1
ATOM 1561 C C . TYR A 1 202 ? 0.012 -11.381 -2.675 1.00 98.38 202 TYR A C 1
ATOM 1563 O O . TYR A 1 202 ? 0.860 -11.660 -3.515 1.00 98.38 202 TYR A O 1
ATOM 1571 N N . THR A 1 203 ? -0.094 -10.147 -2.175 1.00 98.12 203 THR A N 1
ATOM 1572 C CA . THR A 1 203 ? 0.738 -9.017 -2.620 1.00 98.12 203 THR A CA 1
ATOM 1573 C C . THR A 1 203 ? 2.227 -9.281 -2.420 1.00 98.12 203 THR A C 1
ATOM 1575 O O . THR A 1 203 ? 3.013 -9.003 -3.324 1.00 98.12 203 THR A O 1
ATOM 1578 N N . ALA A 1 204 ? 2.620 -9.848 -1.275 1.00 97.81 204 ALA A N 1
ATOM 1579 C CA . ALA A 1 204 ? 4.012 -10.187 -0.991 1.00 97.81 204 ALA A CA 1
ATOM 1580 C C . ALA A 1 204 ? 4.588 -11.225 -1.971 1.00 97.81 204 ALA A C 1
ATOM 1582 O O . ALA A 1 204 ? 5.781 -11.188 -2.255 1.00 97.81 204 ALA A O 1
ATOM 1583 N N . ALA A 1 205 ? 3.753 -12.122 -2.505 1.00 96.75 205 ALA A N 1
ATOM 1584 C CA . ALA A 1 205 ? 4.158 -13.105 -3.506 1.00 96.75 205 ALA A CA 1
ATOM 1585 C C . ALA A 1 205 ? 4.070 -12.568 -4.944 1.00 96.75 205 ALA A C 1
ATOM 1587 O O . ALA A 1 205 ? 4.934 -12.869 -5.767 1.00 96.75 205 ALA A O 1
ATOM 1588 N N . ALA A 1 206 ? 3.033 -11.788 -5.256 1.00 96.56 206 ALA A N 1
ATOM 1589 C CA . ALA A 1 206 ? 2.672 -11.361 -6.606 1.00 96.56 206 ALA A CA 1
ATOM 1590 C C . ALA A 1 206 ? 3.448 -10.129 -7.074 1.00 96.56 206 ALA A C 1
ATOM 1592 O O . ALA A 1 206 ? 3.928 -10.100 -8.204 1.00 96.56 206 ALA A O 1
ATOM 1593 N N . CYS A 1 207 ? 3.586 -9.111 -6.220 1.00 96.06 207 CYS A N 1
ATOM 1594 C CA . CYS A 1 207 ? 4.194 -7.840 -6.599 1.00 96.06 207 CYS A CA 1
ATOM 1595 C C . CYS A 1 207 ? 5.715 -7.999 -6.752 1.00 96.06 207 CYS A C 1
ATOM 1597 O O . CYS A 1 207 ? 6.388 -8.223 -5.745 1.00 96.06 207 CYS A O 1
ATOM 1599 N N . PRO A 1 208 ? 6.297 -7.826 -7.957 1.00 94.06 208 PRO A N 1
ATOM 1600 C CA . PRO A 1 208 ? 7.731 -8.041 -8.160 1.00 94.06 208 PRO A CA 1
ATOM 1601 C C . PRO A 1 208 ? 8.615 -7.128 -7.297 1.00 94.06 208 PRO A C 1
ATOM 1603 O O . PRO A 1 208 ? 9.664 -7.554 -6.824 1.00 94.06 208 PRO A O 1
ATOM 1606 N N . MET A 1 209 ? 8.162 -5.899 -7.027 1.00 94.75 209 MET A N 1
ATOM 1607 C CA . MET A 1 209 ? 8.849 -4.957 -6.138 1.00 94.75 209 MET A CA 1
ATOM 1608 C C . MET A 1 209 ? 8.863 -5.439 -4.679 1.00 94.75 209 MET A C 1
ATOM 1610 O O . MET A 1 209 ? 9.910 -5.455 -4.041 1.00 94.75 209 MET A O 1
ATOM 1614 N N . ILE A 1 210 ? 7.713 -5.868 -4.152 1.00 96.44 210 ILE A N 1
ATOM 1615 C CA . ILE A 1 210 ? 7.581 -6.291 -2.745 1.00 96.44 210 ILE A CA 1
ATOM 1616 C C . ILE A 1 210 ? 8.179 -7.683 -2.528 1.00 96.44 210 ILE A C 1
ATOM 1618 O O . ILE A 1 210 ? 8.713 -7.949 -1.458 1.00 96.44 210 ILE A O 1
ATOM 1622 N N . ALA A 1 211 ? 8.139 -8.552 -3.538 1.00 95.62 211 ALA A N 1
ATOM 1623 C CA . ALA A 1 211 ? 8.778 -9.865 -3.522 1.00 95.62 211 ALA A CA 1
ATOM 1624 C C . ALA A 1 211 ? 10.307 -9.797 -3.701 1.00 95.62 211 ALA A C 1
ATOM 1626 O O . ALA A 1 211 ? 10.979 -10.821 -3.606 1.00 95.62 211 ALA A O 1
ATOM 1627 N N . GLY A 1 212 ? 10.866 -8.614 -3.987 1.00 94.44 212 GLY A N 1
ATOM 1628 C CA . GLY A 1 212 ? 12.305 -8.423 -4.185 1.00 94.44 212 GLY A CA 1
ATOM 1629 C C . GLY A 1 212 ? 12.833 -8.988 -5.504 1.00 94.44 212 GLY A C 1
ATOM 1630 O O . GLY A 1 212 ? 14.031 -9.217 -5.628 1.00 94.44 212 GLY A O 1
ATOM 1631 N N . ARG A 1 213 ? 11.950 -9.214 -6.485 1.00 93.62 213 ARG A N 1
ATOM 1632 C CA . ARG A 1 213 ? 12.307 -9.616 -7.857 1.00 93.62 213 ARG A CA 1
ATOM 1633 C C . ARG A 1 213 ? 12.661 -8.424 -8.753 1.00 93.62 213 ARG A C 1
ATOM 1635 O O . ARG A 1 213 ? 13.172 -8.612 -9.847 1.00 93.62 213 ARG A O 1
ATOM 1642 N N . MET A 1 214 ? 12.404 -7.195 -8.302 1.00 92.69 214 MET A N 1
ATOM 1643 C CA . MET A 1 214 ? 12.869 -5.970 -8.957 1.00 92.69 214 MET A CA 1
ATOM 1644 C C . MET A 1 214 ? 13.941 -5.292 -8.111 1.00 92.69 214 MET A C 1
ATOM 1646 O O . MET A 1 214 ? 13.723 -5.034 -6.931 1.00 92.69 214 MET A O 1
ATOM 1650 N N . ALA A 1 215 ? 15.067 -4.944 -8.734 1.00 93.50 215 ALA A N 1
ATOM 1651 C CA . ALA A 1 215 ? 16.159 -4.230 -8.073 1.00 93.50 215 ALA A CA 1
ATOM 1652 C C . ALA A 1 215 ? 15.971 -2.703 -8.054 1.00 93.50 215 ALA A C 1
ATOM 1654 O O . ALA A 1 215 ? 16.628 -2.009 -7.279 1.00 93.50 215 ALA A O 1
ATOM 1655 N N . ARG A 1 216 ? 15.108 -2.163 -8.924 1.00 94.38 216 ARG A N 1
ATOM 1656 C CA . ARG A 1 216 ? 14.864 -0.722 -9.072 1.00 94.38 216 ARG A CA 1
ATOM 1657 C C . ARG A 1 216 ? 13.410 -0.440 -9.396 1.00 94.38 216 ARG A C 1
ATOM 1659 O O . ARG A 1 216 ? 12.711 -1.265 -9.983 1.00 94.38 216 ARG A O 1
ATOM 1666 N N . HIS A 1 217 ? 12.968 0.749 -9.023 1.00 91.56 217 HIS A N 1
ATOM 1667 C CA . HIS A 1 217 ? 11.721 1.313 -9.507 1.00 91.56 217 HIS A CA 1
ATOM 1668 C C . HIS A 1 217 ? 11.832 1.708 -10.985 1.00 91.56 217 HIS A C 1
ATOM 1670 O O . HIS A 1 217 ? 12.918 1.940 -11.510 1.00 91.56 217 HIS A O 1
ATOM 1676 N N . ARG A 1 218 ? 10.674 1.824 -11.641 1.00 89.31 218 ARG A N 1
ATOM 1677 C CA . ARG A 1 218 ? 10.550 2.386 -12.992 1.00 89.31 218 ARG A CA 1
ATOM 1678 C C . ARG A 1 218 ? 11.221 3.762 -13.075 1.00 89.31 218 ARG A C 1
ATOM 1680 O O . ARG A 1 218 ? 10.996 4.597 -12.201 1.00 89.31 218 ARG A O 1
ATOM 1687 N N . SER A 1 219 ? 12.001 4.004 -14.123 1.00 88.81 219 SER A N 1
ATOM 1688 C CA . SER A 1 219 ? 12.665 5.298 -14.346 1.00 88.81 219 SER A CA 1
ATOM 1689 C C . SER A 1 219 ? 11.736 6.337 -14.973 1.00 88.81 219 SER A C 1
ATOM 1691 O O . SER A 1 219 ? 11.852 7.522 -14.688 1.00 88.81 219 SER A O 1
ATOM 1693 N N . SER A 1 220 ? 10.769 5.895 -15.775 1.00 85.19 220 SER A N 1
ATOM 1694 C CA . SER A 1 220 ? 9.819 6.784 -16.450 1.00 85.19 220 SER A CA 1
ATOM 1695 C C . SER A 1 220 ? 8.518 6.889 -15.655 1.00 85.19 220 SER A C 1
ATOM 1697 O O . SER A 1 220 ? 8.022 5.852 -15.203 1.00 85.19 220 SER A O 1
ATOM 1699 N N . PRO A 1 221 ? 7.906 8.075 -15.498 1.00 78.12 221 PRO A N 1
ATOM 1700 C CA . PRO A 1 221 ? 6.605 8.208 -14.848 1.00 78.12 221 PRO A CA 1
ATOM 1701 C C . PRO A 1 221 ? 5.525 7.432 -15.607 1.00 78.12 221 PRO A C 1
ATOM 1703 O O . PRO A 1 221 ? 5.653 7.145 -16.797 1.00 78.12 221 PRO A O 1
ATOM 1706 N N . ALA A 1 222 ? 4.470 7.024 -14.900 1.00 75.69 222 ALA A N 1
ATOM 1707 C CA . ALA A 1 222 ? 3.298 6.458 -15.561 1.00 75.69 222 ALA A CA 1
ATOM 1708 C C . ALA A 1 222 ? 2.662 7.551 -16.414 1.00 75.69 222 ALA A C 1
ATOM 1710 O O . ALA A 1 222 ? 2.467 8.656 -15.916 1.00 75.69 222 ALA A O 1
ATOM 1711 N N . SER A 1 223 ? 2.321 7.248 -17.667 1.00 73.00 223 SER A N 1
ATOM 1712 C CA . SER A 1 223 ? 1.397 8.087 -18.432 1.00 73.00 223 SER A CA 1
ATOM 1713 C C . SER A 1 223 ? 0.017 7.929 -17.805 1.00 73.00 223 SER A C 1
ATOM 1715 O O . SER A 1 223 ? -0.767 7.051 -18.165 1.00 73.00 223 SER A O 1
ATOM 1717 N N . LEU A 1 224 ? -0.211 8.710 -16.756 1.00 70.75 224 LEU A N 1
ATOM 1718 C CA . LEU A 1 224 ? -1.449 8.732 -16.006 1.00 70.75 224 LEU A CA 1
ATOM 1719 C C . LEU A 1 224 ? -2.504 9.500 -16.804 1.00 70.75 224 LEU A C 1
ATOM 1721 O O . LEU A 1 224 ? -2.189 10.446 -17.526 1.00 70.75 224 LEU A O 1
ATOM 1725 N N . GLY A 1 225 ? -3.762 9.073 -16.692 1.00 65.56 225 GLY A N 1
ATOM 1726 C CA . GLY A 1 225 ? -4.869 9.841 -17.242 1.00 65.56 225 GLY A CA 1
ATOM 1727 C C . GLY A 1 225 ? -5.014 11.217 -16.593 1.00 65.56 225 GLY A C 1
ATOM 1728 O O . GLY A 1 225 ? -4.541 11.438 -15.477 1.00 65.56 225 GLY A O 1
ATOM 1729 N N . HIS A 1 226 ? -5.690 12.138 -17.285 1.00 58.72 226 HIS A N 1
ATOM 1730 C CA . HIS A 1 226 ? -6.044 13.448 -16.736 1.00 58.72 226 HIS A CA 1
ATOM 1731 C C . HIS A 1 226 ? -6.728 13.272 -15.367 1.00 58.72 226 HIS A C 1
ATOM 1733 O O . HIS A 1 226 ? -7.649 12.467 -15.233 1.00 58.72 226 HIS A O 1
ATOM 1739 N N . GLY A 1 227 ? -6.260 14.000 -14.349 1.00 58.41 227 GLY A N 1
ATOM 1740 C CA . GLY A 1 227 ? -6.816 13.958 -12.989 1.00 58.41 227 GLY A CA 1
ATOM 1741 C C . GLY A 1 227 ? -6.276 12.849 -12.077 1.00 58.41 227 GLY A C 1
ATOM 1742 O O . GLY A 1 227 ? -6.657 12.787 -10.909 1.00 58.41 227 GLY A O 1
ATOM 1743 N N . ILE A 1 228 ? -5.367 11.994 -12.554 1.00 61.34 228 ILE A N 1
ATOM 1744 C CA . ILE A 1 228 ? -4.688 11.014 -11.703 1.00 61.34 228 ILE A CA 1
ATOM 1745 C C . ILE A 1 228 ? -3.374 11.633 -11.219 1.00 61.34 228 ILE A C 1
ATOM 1747 O O . ILE A 1 228 ? -2.403 11.738 -11.966 1.00 61.34 228 ILE A O 1
ATOM 1751 N N . SER A 1 229 ? -3.359 12.066 -9.958 1.00 55.75 229 SER A N 1
ATOM 1752 C CA . SER A 1 229 ? -2.147 12.578 -9.317 1.00 55.75 229 SER A CA 1
ATOM 1753 C C . SER A 1 229 ? -1.181 11.431 -9.029 1.00 55.75 229 SER A C 1
ATOM 1755 O O . SER A 1 229 ? -1.593 10.357 -8.576 1.00 55.75 229 SER A O 1
ATOM 1757 N N . SER A 1 230 ? 0.107 11.660 -9.273 1.00 60.75 230 SER A N 1
ATOM 1758 C CA . SER A 1 230 ? 1.158 10.749 -8.830 1.00 60.75 230 SER A CA 1
ATOM 1759 C C . SER A 1 230 ? 1.145 10.620 -7.306 1.00 60.75 230 SER A C 1
ATOM 1761 O O . SER A 1 230 ? 0.767 11.556 -6.598 1.00 60.75 230 SER A O 1
ATOM 1763 N N . ILE A 1 231 ? 1.601 9.484 -6.770 1.00 65.62 231 ILE A N 1
ATOM 1764 C CA . ILE A 1 231 ? 1.852 9.391 -5.321 1.00 65.62 231 ILE A CA 1
ATOM 1765 C C . ILE A 1 231 ? 2.837 10.509 -4.952 1.00 65.62 231 ILE A C 1
ATOM 1767 O O . ILE A 1 231 ? 3.737 10.808 -5.735 1.00 65.62 231 ILE A O 1
ATOM 1771 N N . VAL A 1 232 ? 2.666 11.142 -3.788 1.00 66.75 232 VAL A N 1
ATOM 1772 C CA . VAL A 1 232 ? 3.449 12.334 -3.416 1.00 66.75 232 VAL A CA 1
ATOM 1773 C C . VAL A 1 232 ? 4.961 12.065 -3.439 1.00 66.75 232 VAL A C 1
ATOM 1775 O O . VAL A 1 232 ? 5.745 12.931 -3.808 1.00 66.75 232 VAL A O 1
ATOM 1778 N N . ASP A 1 233 ? 5.373 10.825 -3.165 1.00 75.50 233 ASP A N 1
ATOM 1779 C CA . ASP A 1 233 ? 6.772 10.401 -3.200 1.00 75.50 233 ASP A CA 1
ATOM 1780 C C . ASP A 1 233 ? 7.240 9.822 -4.549 1.00 75.50 233 ASP A C 1
ATOM 1782 O O . ASP A 1 233 ? 8.360 9.318 -4.653 1.00 75.50 233 ASP A O 1
ATOM 1786 N N . GLN A 1 234 ? 6.405 9.866 -5.591 1.00 78.69 234 GLN A N 1
ATOM 1787 C CA . GLN A 1 234 ? 6.698 9.255 -6.886 1.00 78.69 234 GLN A CA 1
ATOM 1788 C C . GLN A 1 234 ? 7.941 9.838 -7.572 1.00 78.69 234 GLN A C 1
ATOM 1790 O O . GLN A 1 234 ? 8.730 9.026 -8.057 1.00 78.69 234 GLN A O 1
ATOM 1795 N N . PRO A 1 235 ? 8.194 11.165 -7.579 1.00 81.94 235 PRO A N 1
ATOM 1796 C CA . PRO A 1 235 ? 9.423 11.709 -8.159 1.00 81.94 235 PRO A CA 1
ATOM 1797 C C . PRO A 1 235 ? 10.684 11.130 -7.508 1.00 81.94 235 PRO A C 1
ATOM 1799 O O . PRO A 1 235 ? 11.595 10.697 -8.206 1.00 81.94 235 PRO A O 1
ATOM 1802 N N . ALA A 1 236 ? 10.693 11.004 -6.176 1.00 84.81 236 ALA A N 1
ATOM 1803 C CA . ALA A 1 236 ? 11.811 10.429 -5.426 1.00 84.81 236 ALA A CA 1
ATOM 1804 C C . ALA A 1 236 ? 12.005 8.920 -5.674 1.00 84.81 236 ALA A C 1
ATOM 1806 O O . ALA A 1 236 ? 13.031 8.355 -5.300 1.00 84.81 236 ALA A O 1
ATOM 1807 N N . ARG A 1 237 ? 11.014 8.242 -6.270 1.00 85.62 237 ARG A N 1
ATOM 1808 C CA . ARG A 1 237 ? 11.081 6.812 -6.597 1.00 85.62 237 ARG A CA 1
ATOM 1809 C C . ARG A 1 237 ? 11.577 6.550 -8.010 1.00 85.62 237 ARG A C 1
ATOM 1811 O O . ARG A 1 237 ? 11.963 5.418 -8.269 1.00 85.62 237 ARG A O 1
ATOM 1818 N N . LEU A 1 238 ? 11.552 7.515 -8.927 1.00 89.75 238 LEU A N 1
ATOM 1819 C CA . LEU A 1 238 ? 11.892 7.246 -10.325 1.00 89.75 238 LEU A CA 1
ATOM 1820 C C . LEU A 1 238 ? 13.349 6.773 -10.455 1.00 89.75 238 LEU A C 1
ATOM 1822 O O . LEU A 1 238 ? 14.278 7.480 -10.084 1.00 89.75 238 LEU A O 1
ATOM 1826 N N . GLY A 1 239 ? 13.536 5.533 -10.920 1.00 91.38 239 GLY A N 1
ATOM 1827 C CA . GLY A 1 239 ? 14.849 4.887 -11.083 1.00 91.38 239 GLY A CA 1
ATOM 1828 C C . GLY A 1 239 ? 15.576 4.527 -9.776 1.00 91.38 239 GLY A C 1
ATOM 1829 O O . GLY A 1 239 ? 16.663 3.933 -9.808 1.00 91.38 239 GLY A O 1
ATOM 1830 N N . ALA A 1 240 ? 14.987 4.849 -8.621 1.00 92.81 240 ALA A N 1
ATOM 1831 C CA . ALA A 1 240 ? 15.587 4.595 -7.319 1.00 92.81 240 ALA A CA 1
ATOM 1832 C C . ALA A 1 240 ? 15.749 3.081 -7.064 1.00 92.81 240 ALA A C 1
ATOM 1834 O O . ALA A 1 240 ? 14.907 2.288 -7.510 1.00 92.81 240 ALA A O 1
ATOM 1835 N N . PRO A 1 241 ? 16.807 2.655 -6.344 1.00 95.38 241 PRO A N 1
ATOM 1836 C CA . PRO A 1 241 ? 16.945 1.277 -5.879 1.00 95.38 241 PRO A CA 1
ATOM 1837 C C . PRO A 1 241 ? 15.711 0.802 -5.106 1.00 95.38 241 PRO A C 1
ATOM 1839 O O . PRO A 1 241 ? 15.094 1.570 -4.369 1.00 95.38 241 PRO A O 1
ATOM 1842 N N . ALA A 1 242 ? 15.361 -0.472 -5.272 1.00 94.06 242 ALA A N 1
ATOM 1843 C CA . ALA A 1 242 ? 14.315 -1.103 -4.486 1.00 94.06 242 ALA A CA 1
ATOM 1844 C C . ALA A 1 242 ? 14.753 -1.194 -3.019 1.00 94.06 242 ALA A C 1
ATOM 1846 O O . ALA A 1 242 ? 15.830 -1.700 -2.702 1.00 94.06 242 ALA A O 1
ATOM 1847 N N . GLU A 1 243 ? 13.901 -0.712 -2.120 1.00 94.75 243 GLU A N 1
ATOM 1848 C CA . GLU A 1 243 ? 14.129 -0.828 -0.685 1.00 94.75 243 GLU A CA 1
ATOM 1849 C C . GLU A 1 243 ? 13.633 -2.176 -0.149 1.00 94.75 243 GLU A C 1
ATOM 1851 O O . GLU A 1 243 ? 12.678 -2.751 -0.682 1.00 94.75 243 GLU A O 1
ATOM 1856 N N . PRO A 1 244 ? 14.216 -2.669 0.954 1.00 96.56 244 PRO A N 1
ATOM 1857 C CA . PRO A 1 244 ? 13.630 -3.768 1.698 1.00 96.56 244 PRO A CA 1
ATOM 1858 C C . PRO A 1 244 ? 12.218 -3.439 2.190 1.00 96.56 244 PRO A C 1
ATOM 1860 O O . PRO A 1 244 ? 11.950 -2.328 2.652 1.00 96.56 244 PRO A O 1
ATOM 1863 N N . TRP A 1 245 ? 11.335 -4.434 2.145 1.00 97.69 245 TRP A N 1
ATOM 1864 C CA . TRP A 1 245 ? 9.941 -4.320 2.564 1.00 97.69 245 TRP A CA 1
ATOM 1865 C C . TRP A 1 245 ? 9.666 -5.081 3.857 1.00 97.69 245 TRP A C 1
ATOM 1867 O O . TRP A 1 245 ? 10.265 -6.126 4.128 1.00 97.69 245 TRP A O 1
ATOM 1877 N N . PHE A 1 246 ? 8.704 -4.577 4.624 1.00 98.44 246 PHE A N 1
ATOM 1878 C CA . PHE A 1 246 ? 8.249 -5.125 5.894 1.00 98.44 246 PHE A CA 1
ATOM 1879 C C . PHE A 1 246 ? 6.723 -5.191 5.923 1.00 98.44 246 PHE A C 1
ATOM 1881 O O . PHE A 1 246 ? 6.040 -4.259 5.508 1.00 98.44 246 PHE A O 1
ATOM 1888 N N . ALA A 1 247 ? 6.185 -6.280 6.465 1.00 98.50 247 ALA A N 1
ATOM 1889 C CA . ALA A 1 247 ? 4.780 -6.399 6.821 1.00 98.50 247 ALA A CA 1
ATOM 1890 C C . ALA A 1 247 ? 4.599 -6.035 8.298 1.00 98.50 247 ALA A C 1
ATOM 1892 O O . ALA A 1 247 ? 5.098 -6.738 9.186 1.00 98.50 247 ALA A O 1
ATOM 1893 N N . VAL A 1 248 ? 3.873 -4.952 8.559 1.00 98.56 248 VAL A N 1
ATOM 1894 C CA . VAL A 1 248 ? 3.535 -4.480 9.903 1.00 98.56 248 VAL A CA 1
ATOM 1895 C C . VAL A 1 248 ? 2.094 -4.867 10.207 1.00 98.56 248 VAL A C 1
ATOM 1897 O O . VAL A 1 248 ? 1.165 -4.369 9.581 1.00 98.56 248 VAL A O 1
ATOM 1900 N N . TRP A 1 249 ? 1.915 -5.778 11.161 1.00 98.44 249 TRP A N 1
ATOM 1901 C CA . TRP A 1 249 ? 0.614 -6.273 11.602 1.00 98.44 249 TRP A CA 1
ATOM 1902 C C . TRP A 1 249 ? 0.065 -5.399 12.718 1.00 98.44 249 TRP A C 1
ATOM 1904 O O . TRP A 1 249 ? 0.721 -5.224 13.750 1.00 98.44 249 TRP A O 1
ATOM 1914 N N . LEU A 1 250 ? -1.155 -4.915 12.530 1.00 98.00 250 LEU A N 1
ATOM 1915 C CA . LEU A 1 250 ? -1.819 -3.963 13.404 1.00 98.00 250 LEU A CA 1
ATOM 1916 C C . LEU A 1 250 ? -3.248 -4.416 13.717 1.00 98.00 250 LEU A C 1
ATOM 1918 O O . LEU A 1 250 ? -3.876 -5.121 12.925 1.00 98.00 250 LEU A O 1
ATOM 1922 N N . ASP A 1 251 ? -3.755 -3.975 14.866 1.00 96.81 251 ASP A N 1
ATOM 1923 C CA . ASP A 1 251 ? -5.190 -4.038 15.166 1.00 96.81 251 ASP A CA 1
ATOM 1924 C C . ASP A 1 251 ? -5.986 -2.970 14.411 1.00 96.81 251 ASP A C 1
ATOM 1926 O O . ASP A 1 251 ? -7.129 -3.198 14.034 1.00 96.81 251 ASP A O 1
ATOM 1930 N N . ASP A 1 252 ? -5.367 -1.808 14.208 1.00 96.25 252 ASP A N 1
ATOM 1931 C CA . ASP A 1 252 ? -5.946 -0.625 13.576 1.00 96.25 252 ASP A CA 1
ATOM 1932 C C . ASP A 1 252 ? -4.806 0.309 13.122 1.00 96.25 252 ASP A C 1
ATOM 1934 O O . ASP A 1 252 ? -3.637 0.075 13.444 1.00 96.25 252 ASP A O 1
ATOM 1938 N N . TYR A 1 253 ? -5.126 1.377 12.401 1.00 97.38 253 TYR A N 1
ATOM 1939 C CA . TYR A 1 253 ? -4.222 2.489 12.128 1.00 97.38 253 TYR A CA 1
ATOM 1940 C C . TYR A 1 253 ? -4.978 3.819 12.191 1.00 97.38 253 TYR A C 1
ATOM 1942 O O . TYR A 1 253 ? -6.181 3.894 11.940 1.00 97.38 253 TYR A O 1
ATOM 1950 N N . THR A 1 254 ? -4.260 4.894 12.500 1.00 97.25 254 THR A N 1
ATOM 1951 C CA . THR A 1 254 ? -4.792 6.254 12.415 1.00 97.25 254 THR A CA 1
ATOM 1952 C C . THR A 1 254 ? -4.408 6.888 11.088 1.00 97.25 254 THR A C 1
ATOM 1954 O O . THR A 1 254 ? -3.381 6.571 10.491 1.00 97.25 254 THR A O 1
ATOM 1957 N N . THR A 1 255 ? -5.238 7.807 10.615 1.00 97.44 255 THR A N 1
ATOM 1958 C CA . THR A 1 255 ? -4.927 8.606 9.432 1.00 97.44 255 THR A CA 1
ATOM 1959 C C . THR A 1 255 ? -4.243 9.901 9.871 1.00 97.44 255 THR A C 1
ATOM 1961 O O . THR A 1 255 ? -4.720 10.563 10.788 1.00 97.44 255 THR A O 1
ATOM 1964 N N . THR A 1 256 ? -3.127 10.261 9.239 1.00 96.62 256 THR A N 1
ATOM 1965 C CA . THR A 1 256 ? -2.424 11.541 9.457 1.00 96.62 256 THR A CA 1
ATOM 1966 C C . THR A 1 256 ? -1.863 12.053 8.135 1.00 96.62 256 THR A C 1
ATOM 1968 O O . THR A 1 256 ? -1.903 11.346 7.129 1.00 96.62 256 THR A O 1
ATOM 1971 N N . THR A 1 257 ? -1.339 13.271 8.117 1.00 95.62 257 THR A N 1
ATOM 1972 C CA . THR A 1 257 ? -0.550 13.797 7.000 1.00 95.62 257 THR A CA 1
ATOM 1973 C C . THR A 1 257 ? 0.944 13.635 7.263 1.00 95.62 257 THR A C 1
ATOM 1975 O O . THR A 1 257 ? 1.379 13.692 8.415 1.00 95.62 257 THR A O 1
ATOM 1978 N N . ASP A 1 258 ? 1.724 13.423 6.208 1.00 90.94 258 ASP A N 1
ATOM 1979 C CA . ASP A 1 258 ? 3.186 13.476 6.250 1.00 90.94 258 ASP A CA 1
ATOM 1980 C C . ASP A 1 258 ? 3.723 14.917 6.099 1.00 90.94 258 ASP A C 1
ATOM 1982 O O . ASP A 1 258 ? 2.965 15.889 6.059 1.00 90.94 258 ASP A O 1
ATOM 1986 N N . ASP A 1 259 ? 5.049 15.044 6.021 1.00 88.75 259 ASP A N 1
ATOM 1987 C CA . ASP A 1 259 ? 5.795 16.292 5.815 1.00 88.75 259 ASP A CA 1
ATOM 1988 C C . ASP A 1 259 ? 5.447 17.011 4.501 1.00 88.75 259 ASP A C 1
ATOM 1990 O O . ASP A 1 259 ? 5.636 18.220 4.380 1.00 88.75 259 ASP A O 1
ATOM 1994 N N . THR A 1 260 ? 4.896 16.284 3.534 1.00 86.94 260 THR A N 1
ATOM 1995 C CA . THR A 1 260 ? 4.466 16.807 2.233 1.00 86.94 260 THR A CA 1
ATOM 1996 C C . THR A 1 260 ? 2.974 17.157 2.192 1.00 86.94 260 THR A C 1
ATOM 1998 O O . THR A 1 260 ? 2.464 17.581 1.155 1.00 86.94 260 THR A O 1
ATOM 2001 N N . GLY A 1 261 ? 2.254 16.972 3.305 1.00 89.50 261 GLY A N 1
ATOM 2002 C CA . GLY A 1 261 ? 0.797 17.112 3.376 1.00 89.50 261 GLY A CA 1
ATOM 2003 C C . GLY A 1 261 ? 0.033 15.924 2.775 1.00 89.50 261 GLY A C 1
ATOM 2004 O O . GLY A 1 261 ? -1.193 15.965 2.664 1.00 89.50 261 GLY A O 1
ATOM 2005 N N . GLY A 1 262 ? 0.734 14.857 2.388 1.00 90.38 262 GLY A N 1
ATOM 2006 C CA . GLY A 1 262 ? 0.154 13.634 1.856 1.00 90.38 262 GLY A CA 1
ATOM 2007 C C . GLY A 1 262 ? -0.506 12.802 2.950 1.00 90.38 262 GLY A C 1
ATOM 2008 O O . GLY A 1 262 ? 0.057 12.605 4.023 1.00 90.38 262 GLY A O 1
ATOM 2009 N N . LEU A 1 263 ? -1.704 12.279 2.680 1.00 93.88 263 LEU A N 1
ATOM 2010 C CA . LEU A 1 263 ? -2.399 11.400 3.617 1.00 93.88 263 LEU A CA 1
ATOM 2011 C C . LEU A 1 263 ? -1.688 10.042 3.730 1.00 93.88 263 LEU A C 1
ATOM 2013 O O . LEU A 1 263 ? -1.425 9.385 2.712 1.00 93.88 263 LEU A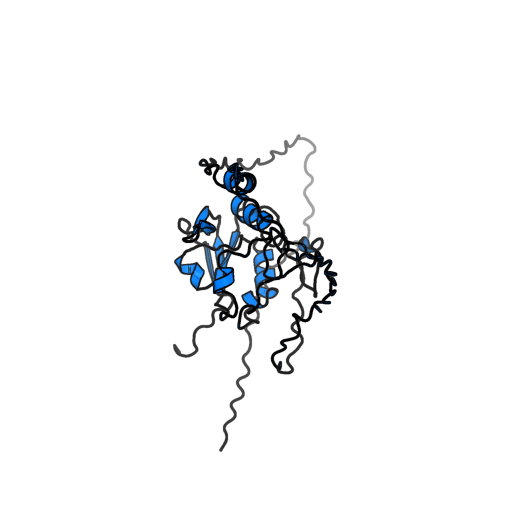 O 1
ATOM 2017 N N . ILE A 1 264 ? -1.434 9.609 4.963 1.00 96.56 264 ILE A N 1
ATOM 2018 C CA . ILE A 1 264 ? -0.788 8.339 5.292 1.00 96.56 264 ILE A CA 1
ATOM 2019 C C . ILE A 1 264 ? -1.594 7.546 6.327 1.00 96.56 264 ILE A C 1
ATOM 2021 O O . ILE A 1 264 ? -2.241 8.107 7.216 1.00 96.56 264 ILE A O 1
ATOM 2025 N N . ALA A 1 265 ? -1.502 6.221 6.233 1.00 97.44 265 ALA A N 1
ATOM 2026 C CA . ALA A 1 265 ? -1.893 5.300 7.292 1.00 97.44 265 ALA A CA 1
ATOM 2027 C C . ALA A 1 265 ? -0.737 5.182 8.295 1.00 97.44 265 ALA A C 1
ATOM 2029 O O . ALA A 1 265 ? 0.374 4.805 7.919 1.00 97.44 265 ALA A O 1
ATOM 2030 N N . SER A 1 266 ? -0.981 5.513 9.562 1.00 98.06 266 SER A N 1
ATOM 2031 C CA . SER A 1 266 ? 0.029 5.605 10.618 1.00 98.06 266 SER A CA 1
ATOM 2032 C C . SER A 1 266 ? -0.297 4.714 11.812 1.00 98.06 266 SER A C 1
ATOM 2034 O O . SER A 1 266 ? -1.441 4.574 12.234 1.00 98.06 266 SER A O 1
ATOM 2036 N N . TYR A 1 267 ? 0.745 4.130 12.392 1.00 97.94 267 TYR A N 1
ATOM 2037 C CA . TYR A 1 267 ? 0.702 3.409 13.660 1.00 97.94 267 TYR A CA 1
ATOM 2038 C C . TYR A 1 267 ? 1.594 4.075 14.712 1.00 97.94 267 TYR A C 1
ATOM 2040 O O . TYR A 1 267 ? 2.006 3.427 15.669 1.00 97.94 267 TYR A O 1
ATOM 2048 N N . ALA A 1 268 ? 1.904 5.369 14.572 1.00 97.75 268 ALA A N 1
ATOM 2049 C CA . ALA A 1 268 ? 2.811 6.077 15.480 1.00 97.75 268 ALA A CA 1
ATOM 2050 C C . ALA A 1 268 ? 2.429 5.937 16.969 1.00 97.75 268 ALA A C 1
ATOM 2052 O O . ALA A 1 268 ? 3.315 5.775 17.814 1.00 97.75 268 ALA A O 1
ATOM 2053 N N . HIS A 1 269 ? 1.124 5.920 17.262 1.00 96.94 269 HIS A N 1
ATOM 2054 C CA . HIS A 1 269 ? 0.550 5.800 18.610 1.00 96.94 269 HIS A CA 1
ATOM 2055 C C . HIS A 1 269 ? 0.053 4.390 18.954 1.00 96.94 269 HIS A C 1
ATOM 2057 O O . HIS A 1 269 ? -0.564 4.186 19.997 1.00 96.94 269 HIS A O 1
ATOM 2063 N N . LEU A 1 270 ? 0.299 3.413 18.082 1.00 96.56 270 LEU A N 1
ATOM 2064 C CA . LEU A 1 270 ? -0.147 2.038 18.251 1.00 96.56 270 LEU A CA 1
ATOM 2065 C C . LEU A 1 270 ? 1.066 1.121 18.371 1.00 96.56 270 LEU A C 1
ATOM 2067 O O . LEU A 1 270 ? 2.096 1.311 17.723 1.00 96.56 270 LEU A O 1
ATOM 2071 N N . ARG A 1 271 ? 0.948 0.084 19.199 1.00 97.38 271 ARG A N 1
ATOM 2072 C CA . ARG A 1 271 ? 1.972 -0.955 19.260 1.00 97.38 271 ARG A CA 1
ATOM 2073 C C . ARG A 1 271 ? 1.709 -1.964 18.142 1.00 97.38 271 ARG A C 1
ATOM 2075 O O . ARG A 1 271 ? 0.654 -2.599 18.163 1.00 97.38 271 ARG A O 1
ATOM 2082 N N . PRO A 1 272 ? 2.642 -2.171 17.197 1.00 97.94 272 PRO A N 1
ATOM 2083 C CA . PRO A 1 272 ? 2.461 -3.207 16.198 1.00 97.94 272 PRO A CA 1
ATOM 2084 C C . PRO A 1 272 ? 2.465 -4.581 16.865 1.00 97.94 272 PRO A C 1
ATOM 2086 O O . PRO A 1 272 ? 3.298 -4.864 17.729 1.00 97.94 272 PRO A O 1
ATOM 2089 N N . ARG A 1 273 ? 1.550 -5.456 16.437 1.00 97.75 273 ARG A N 1
ATOM 2090 C CA . ARG A 1 273 ? 1.501 -6.849 16.901 1.00 97.75 273 ARG A CA 1
ATOM 2091 C C . ARG A 1 273 ? 2.733 -7.617 16.452 1.00 97.75 273 ARG A C 1
ATOM 2093 O O . ARG A 1 273 ? 3.240 -8.472 17.171 1.00 97.75 273 ARG A O 1
ATOM 2100 N N . ARG A 1 274 ? 3.186 -7.336 15.230 1.00 97.88 274 ARG A N 1
ATOM 2101 C CA . ARG A 1 274 ? 4.355 -7.962 14.618 1.00 97.88 274 ARG A CA 1
ATOM 2102 C C . ARG A 1 274 ? 4.895 -7.071 13.512 1.00 97.88 274 ARG A C 1
ATOM 2104 O O . ARG A 1 274 ? 4.124 -6.550 12.717 1.00 97.88 274 ARG A O 1
ATOM 2111 N N . ILE A 1 275 ? 6.213 -6.977 13.413 1.00 97.88 275 ILE A N 1
ATOM 2112 C CA . ILE A 1 275 ? 6.901 -6.453 12.232 1.00 97.88 275 ILE A CA 1
ATOM 2113 C C . ILE A 1 275 ? 7.670 -7.626 11.637 1.00 97.88 275 ILE A C 1
ATOM 2115 O O . ILE A 1 275 ? 8.413 -8.301 12.350 1.00 97.88 275 ILE A O 1
ATOM 2119 N N . ARG A 1 276 ? 7.445 -7.927 10.357 1.00 97.50 276 ARG A N 1
ATOM 2120 C CA . ARG A 1 276 ? 8.108 -9.039 9.672 1.00 97.50 276 ARG A CA 1
ATOM 2121 C C . ARG A 1 276 ? 8.809 -8.535 8.410 1.00 97.50 276 ARG A C 1
ATOM 2123 O O . ARG A 1 276 ? 8.122 -7.981 7.556 1.00 97.50 276 ARG A O 1
ATOM 2130 N N . PRO A 1 277 ? 10.122 -8.760 8.249 1.00 97.44 277 PRO A N 1
ATOM 2131 C CA . PRO A 1 277 ? 10.779 -8.499 6.975 1.00 97.44 277 PRO A CA 1
ATOM 2132 C C . PRO A 1 277 ? 10.223 -9.407 5.870 1.00 97.44 277 PRO A C 1
ATOM 2134 O O . PRO A 1 277 ? 9.929 -10.579 6.116 1.00 97.44 277 PRO A O 1
ATOM 2137 N N . ILE A 1 278 ? 10.092 -8.861 4.662 1.00 96.31 278 ILE A N 1
ATOM 2138 C CA . ILE A 1 278 ? 9.701 -9.591 3.447 1.00 96.31 278 ILE A CA 1
ATOM 2139 C C . ILE A 1 278 ? 10.939 -9.837 2.586 1.00 96.31 278 ILE A C 1
ATOM 2141 O O . ILE A 1 278 ? 11.267 -10.983 2.302 1.00 96.31 278 ILE A O 1
ATOM 2145 N N . THR A 1 279 ? 11.657 -8.768 2.231 1.00 93.75 279 THR A N 1
ATOM 2146 C CA . THR A 1 279 ? 12.850 -8.829 1.364 1.00 93.75 279 THR A CA 1
ATOM 2147 C C . THR A 1 279 ? 14.144 -8.463 2.073 1.00 93.75 279 THR A C 1
ATOM 2149 O O . THR A 1 279 ? 15.211 -8.551 1.470 1.00 93.75 279 THR A O 1
ATOM 2152 N N . TRP A 1 280 ? 14.084 -8.069 3.348 1.00 87.06 280 TRP A N 1
ATOM 2153 C CA . TRP A 1 280 ? 15.294 -7.796 4.117 1.00 87.06 280 TRP A CA 1
ATOM 2154 C C . TRP A 1 280 ? 16.122 -9.073 4.257 1.00 87.06 280 TRP A C 1
ATOM 2156 O O . TRP A 1 280 ? 15.685 -10.050 4.870 1.00 87.06 280 TRP A O 1
ATOM 2166 N N . ARG A 1 281 ? 17.336 -9.039 3.713 1.00 79.50 281 ARG A N 1
ATOM 2167 C CA . ARG A 1 281 ? 18.377 -10.030 3.967 1.00 79.50 281 ARG A CA 1
ATOM 2168 C C . ARG A 1 281 ? 19.408 -9.371 4.872 1.00 79.50 281 ARG A C 1
ATOM 2170 O O . ARG A 1 281 ? 19.831 -8.251 4.597 1.00 79.50 281 ARG A O 1
ATOM 2177 N N . LEU A 1 282 ? 19.783 -10.045 5.956 1.00 69.62 282 LEU A N 1
ATOM 2178 C CA . LEU A 1 282 ? 20.925 -9.597 6.748 1.00 69.62 282 LEU A CA 1
ATOM 2179 C C . LEU A 1 282 ? 22.173 -9.625 5.850 1.00 69.62 282 LEU A C 1
ATOM 2181 O O . LEU A 1 282 ? 22.341 -10.598 5.107 1.00 69.62 282 LEU A O 1
ATOM 2185 N N . PRO A 1 283 ? 23.028 -8.587 5.883 1.00 67.25 283 PRO A N 1
ATOM 2186 C CA . PRO A 1 283 ? 24.321 -8.644 5.223 1.00 67.25 283 PRO A CA 1
ATOM 2187 C C . PRO A 1 283 ? 25.086 -9.888 5.701 1.00 67.25 283 PRO A C 1
ATOM 2189 O O . PRO A 1 283 ? 25.067 -10.172 6.900 1.00 67.25 283 PRO A O 1
ATOM 2192 N N . PRO A 1 284 ? 25.774 -10.619 4.812 1.00 64.25 284 PRO A N 1
ATOM 2193 C CA . PRO A 1 284 ? 26.439 -11.881 5.149 1.00 64.25 284 PRO A CA 1
ATOM 2194 C C . PRO A 1 284 ? 27.661 -11.751 6.087 1.00 64.25 284 PRO A C 1
ATOM 2196 O O . PRO A 1 284 ? 28.397 -12.715 6.243 1.00 64.25 284 PRO A O 1
ATOM 2199 N N . HIS A 1 285 ? 27.900 -10.599 6.723 1.00 57.00 285 HIS A N 1
ATOM 2200 C CA . HIS A 1 285 ? 29.155 -10.285 7.427 1.00 57.00 285 HIS A CA 1
ATOM 2201 C C . HIS A 1 285 ? 29.016 -10.063 8.945 1.00 57.00 285 HIS A C 1
ATOM 2203 O O . HIS A 1 285 ? 29.819 -9.352 9.537 1.00 57.00 285 HIS A O 1
ATOM 2209 N N . PHE A 1 286 ? 28.015 -10.672 9.584 1.00 53.44 286 PHE A N 1
ATOM 2210 C CA . PHE A 1 286 ? 27.896 -10.713 11.053 1.00 53.44 286 PHE A CA 1
ATOM 2211 C C . PHE A 1 286 ? 27.861 -12.149 11.609 1.00 53.44 286 PHE A C 1
ATOM 2213 O O . PHE A 1 286 ? 27.260 -12.389 12.655 1.00 53.44 286 PHE A O 1
ATOM 2220 N N . GLY A 1 287 ? 28.463 -13.101 10.891 1.00 48.78 287 GLY A N 1
ATOM 2221 C CA . GLY A 1 287 ? 28.618 -14.497 11.308 1.00 48.78 287 GLY A CA 1
ATOM 2222 C C . GLY A 1 287 ? 30.080 -14.879 11.437 1.00 48.78 287 GLY A C 1
ATOM 2223 O O . GLY A 1 287 ? 30.887 -14.307 10.670 1.00 48.78 287 GLY A O 1
#

Solvent-accessible surface area (backbone atoms only — not comparable to full-atom values): 18879 Å² total; per-residue (Å²): 138,84,84,83,82,89,78,84,79,82,76,83,75,77,86,88,70,84,76,75,80,79,85,72,80,81,74,84,77,79,90,76,82,93,78,79,91,76,80,81,76,74,81,72,72,78,78,76,76,74,78,76,68,82,72,74,77,62,68,66,50,67,74,57,66,84,76,75,83,82,87,80,87,78,83,86,86,83,91,82,90,80,90,78,92,81,90,74,85,81,79,81,75,81,74,80,78,74,90,76,87,80,76,85,70,73,89,69,72,99,63,76,83,79,71,68,53,84,72,56,75,93,48,64,87,39,60,68,58,94,71,36,67,49,41,58,27,50,14,48,29,77,86,66,47,78,36,87,97,39,53,27,54,67,49,43,51,46,17,46,77,63,44,13,15,35,48,79,56,46,73,51,67,71,49,31,30,38,72,32,43,60,85,28,55,87,67,32,37,33,74,57,46,34,20,36,71,64,55,43,54,47,42,43,64,58,37,46,61,50,49,54,75,34,72,48,40,62,63,66,79,77,77,56,23,92,91,48,58,73,62,90,62,46,76,79,37,46,50,29,71,53,63,42,26,30,44,36,33,26,58,67,69,47,77,46,66,49,99,84,67,45,68,23,41,25,39,76,93,50,79,65,80,40,80,40,72,66,44,62,70,80,73,91,81,86,120

Secondary structure (DSSP, 8-state):
----------PPPP----PPPP----PPPPPPPS----------------------THHHHHHHTTS----------------------------------S-------S----PPPPPPGGGTTS-EETTEEPPTTEEE-TTS-EEEEEE-HHHHHHHHHTTB-TTT-PBP-S-EEEEEEGGGTTTTEESSPPB-HHHHHHHHHH-TTTTT--SB--SSPP-PPTT-PPPTTHHHHTTPBPPPEEEEEES--EEEE-TTS-EEEE-TTS--SEEEESS----TT--

Foldseek 3Di:
DDDDDDDDDDDDDDDPDPDDPDDDDDDDDDDDDPDDDDDPPPPPDPPPPPPPPDPDPVVVVVVVVPPDDDDDDDDDDDDDDDDDDDDDDDPPPPPPPPPPPPPPDDPDDPDDDLDAPQDPPLLVPADDDPNDGQWPQFAAAPVRDTDPVAGQPVLLVCCQPQVAARRNRHHDAQKWKDKDFPVCVVVQKDSGGTHDPVVVVSCCRRPCLNVVVDQADAQDDPNGYPPRDGQPCVVVRRRGTRGWIKIFIGRAFDWDADPSRRIITGCPVPDTPDIGTSRDDDDPPPD

pLDDT: mean 71.73, std 26.07, range [28.72, 98.69]

Mean predicted aligned error: 15.76 Å